Protein AF-A0A847E458-F1 (afdb_monomer_lite)

pLDDT: mean 86.33, std 12.22, range [33.06, 96.81]

Foldseek 3Di:
DDWDADPVRHTQFDDDVPDTQDHPQFDGHDVVQKDDDPVCPVVVVVVVLVVCLVVAPCSVPKDFDPPFWDWTGGHQKIKIKGWIWGADPVGDTDIKIKIWMWGDDPSDTDTAWIDINNRTPDHDPDDDDDDDTHGDPDPPADDDDDDDDKDKDWAPDQPPQWDWDAWPNDTFTWRHDDFAKKFKAWPAQKKKKWKWFLDWDQDPVRGTDTHTPDIDIHGNPDDTDMDGHHPRITMGMDPGTMMIIGGDD

Secondary structure (DSSP, 8-state):
-EEEE-TTS-EEEEEETTEEEEETTBPPPPGGGTPPPGGGHHHHHHHHHHHHGGGSSSGGG-EEEEEEEEEEEETTEEEEEEEEEEE-TTS-EEEEEEEEEEEEETTEEEEEEEEETTEEEEE-S-----PPPPBPPP----------PPEEEETT--TTTEEEEEETTEEEEEE-PPSEEEEEEESSSEEEEEEEEEEEEE-TTS-EEEEEEEEEEEETTSPPEEEEE-TTEEEEE-TT-EEEEEE--

Sequence (249 aa):
FILYYNYDYSVESINLGFTKIYDKGYEPRDVNDFLLDSDMILPLQTYAIECVKPYLNNPDKADFSMFDWGFSRYAEKYMVSGIVTDKDTQGQSVEIPFYLEVEASGESFEPLYLEMNSSVIFVSETVVEIPEPSPLPTETQPTVADKGDTITLVYGELGEYGKTVTIDGKDYIWFDVPSGKYLVKSKVPSCTIFVNKDEIKKNAEGYGETQIVIMLPITADDEPKEIYVGEDEHIFITISATVEITPVK

Radius of gyration: 27.97 Å; chains: 1; bounding box: 66×40×69 Å

Structure (mmCIF, N/CA/C/O backbone):
data_AF-A0A847E458-F1
#
_entry.id   AF-A0A847E458-F1
#
loop_
_atom_site.group_PDB
_atom_site.id
_atom_site.type_symbol
_atom_site.label_atom_id
_atom_site.label_alt_id
_atom_site.label_comp_id
_atom_site.label_asym_id
_atom_site.label_entity_id
_atom_site.label_seq_id
_atom_site.pdbx_PDB_ins_code
_atom_site.Cartn_x
_atom_site.Cartn_y
_atom_site.Cartn_z
_atom_site.occupancy
_atom_site.B_iso_or_equiv
_atom_site.auth_seq_id
_atom_site.auth_comp_id
_atom_site.auth_asym_id
_atom_site.auth_atom_id
_atom_site.pdbx_PDB_model_num
ATOM 1 N N . PHE A 1 1 ? 3.552 -11.587 -2.005 1.00 85.62 1 PHE A N 1
ATOM 2 C CA . PHE A 1 1 ? 2.705 -10.743 -1.144 1.00 85.62 1 PHE A CA 1
ATOM 3 C C . PHE A 1 1 ? 3.279 -10.698 0.260 1.00 85.62 1 PHE A C 1
ATOM 5 O O . PHE A 1 1 ? 3.863 -11.690 0.684 1.00 85.62 1 PHE A O 1
ATOM 12 N N . ILE A 1 2 ? 3.118 -9.575 0.957 1.00 87.56 2 ILE A N 1
ATOM 13 C CA . ILE A 1 2 ? 3.445 -9.408 2.376 1.00 87.56 2 ILE A CA 1
ATOM 14 C C . ILE A 1 2 ? 2.155 -9.005 3.089 1.00 87.56 2 ILE A C 1
ATOM 16 O O . ILE A 1 2 ? 1.489 -8.066 2.661 1.00 87.56 2 ILE A O 1
ATOM 20 N N . LEU A 1 3 ? 1.795 -9.747 4.134 1.00 90.94 3 LEU A N 1
ATOM 21 C CA . LEU A 1 3 ? 0.614 -9.495 4.952 1.00 90.94 3 LEU A CA 1
ATOM 22 C C . LEU A 1 3 ? 1.029 -8.731 6.209 1.00 90.94 3 LEU A C 1
ATOM 24 O O . LEU A 1 3 ? 1.877 -9.211 6.961 1.00 90.94 3 LEU A O 1
ATOM 28 N N . TYR A 1 4 ? 0.394 -7.589 6.452 1.00 85.62 4 TYR A N 1
ATOM 29 C CA . TYR A 1 4 ? 0.502 -6.851 7.705 1.00 85.62 4 TYR A CA 1
ATOM 30 C C . TYR A 1 4 ? -0.817 -6.973 8.453 1.00 85.62 4 TYR A C 1
ATOM 32 O O . TYR A 1 4 ? -1.887 -6.735 7.891 1.00 85.62 4 TYR A O 1
ATOM 40 N N . TYR A 1 5 ? -0.736 -7.357 9.719 1.00 81.44 5 TYR A N 1
ATOM 41 C CA . TYR A 1 5 ? -1.890 -7.519 10.586 1.00 81.44 5 TYR A CA 1
ATOM 42 C C . TYR A 1 5 ? -1.648 -6.807 11.911 1.00 81.44 5 TYR A C 1
ATOM 44 O O . TYR A 1 5 ? -0.514 -6.689 12.382 1.00 81.44 5 TYR A O 1
ATOM 52 N N . ASN A 1 6 ? -2.733 -6.313 12.487 1.00 74.56 6 ASN A N 1
ATOM 53 C CA . ASN A 1 6 ? -2.747 -5.707 13.804 1.00 74.56 6 ASN A CA 1
ATOM 54 C C . ASN A 1 6 ? -2.671 -6.789 14.889 1.00 74.56 6 ASN A C 1
ATOM 56 O O . ASN A 1 6 ? -2.812 -7.982 14.625 1.00 74.56 6 ASN A O 1
ATOM 60 N N . TYR A 1 7 ? -2.469 -6.376 16.139 1.00 60.88 7 TYR A N 1
ATOM 61 C CA . TYR A 1 7 ? -2.385 -7.307 17.269 1.00 60.88 7 TYR A CA 1
ATOM 62 C C . TYR A 1 7 ? -3.667 -8.141 17.470 1.00 60.88 7 TYR A C 1
ATOM 64 O O . TYR A 1 7 ? -3.598 -9.246 17.994 1.00 60.88 7 TYR A O 1
ATOM 72 N N . ASP A 1 8 ? -4.815 -7.638 17.006 1.00 67.81 8 ASP A N 1
ATOM 73 C CA . ASP A 1 8 ? -6.120 -8.318 17.003 1.00 67.81 8 ASP A CA 1
ATOM 74 C C . ASP A 1 8 ? -6.323 -9.259 15.797 1.00 67.81 8 ASP A C 1
ATOM 76 O O . ASP A 1 8 ? -7.438 -9.696 15.518 1.00 67.81 8 ASP A O 1
ATOM 80 N N . TYR A 1 9 ? -5.253 -9.541 15.046 1.00 72.69 9 TYR A N 1
ATOM 81 C CA . TYR A 1 9 ? -5.255 -10.333 13.813 1.00 72.69 9 TYR A CA 1
ATOM 82 C C . TYR A 1 9 ? -6.097 -9.750 12.668 1.00 72.69 9 TYR A C 1
ATOM 84 O O . TYR A 1 9 ? -6.240 -10.399 11.628 1.00 72.69 9 TYR A O 1
ATOM 92 N N . SER A 1 10 ? -6.613 -8.522 12.799 1.00 74.44 10 SER A N 1
ATOM 93 C CA . SER A 1 10 ? -7.225 -7.823 11.672 1.00 74.44 10 SER A CA 1
ATOM 94 C C . SER A 1 10 ? -6.159 -7.479 10.635 1.00 74.44 10 SER A C 1
ATOM 96 O O . SER A 1 10 ? -5.041 -7.080 10.970 1.00 74.44 10 SER A O 1
ATOM 98 N N . VAL A 1 11 ? -6.493 -7.652 9.356 1.00 83.25 11 VAL A N 1
ATOM 99 C CA . VAL A 1 11 ? -5.578 -7.312 8.265 1.00 83.25 11 VAL A CA 1
ATOM 100 C C . VAL A 1 11 ? -5.500 -5.795 8.147 1.00 83.25 11 VAL A C 1
ATOM 102 O O . VAL A 1 11 ? -6.509 -5.134 7.897 1.00 83.25 11 VAL A O 1
ATOM 105 N N . GLU A 1 12 ? -4.292 -5.265 8.306 1.00 87.38 12 GLU A N 1
ATOM 106 C CA . GLU A 1 12 ? -3.994 -3.846 8.140 1.00 87.38 12 GLU A CA 1
ATOM 107 C C . GLU A 1 12 ? -3.714 -3.531 6.671 1.00 87.38 12 GLU A C 1
ATOM 109 O O . GLU A 1 12 ? -4.313 -2.631 6.098 1.00 87.38 12 GLU A O 1
ATOM 114 N N . SER A 1 13 ? -2.841 -4.311 6.029 1.00 91.38 13 SER A N 1
ATOM 115 C CA . SER A 1 13 ? -2.547 -4.160 4.603 1.00 91.38 13 SER A CA 1
ATOM 116 C C . SER A 1 13 ? -2.042 -5.457 3.970 1.00 91.38 13 SER A C 1
ATOM 118 O O . SER A 1 13 ? -1.522 -6.352 4.644 1.00 91.38 13 SER A O 1
ATOM 120 N N . ILE A 1 14 ? -2.203 -5.560 2.649 1.00 92.81 14 ILE A N 1
ATOM 121 C CA . ILE A 1 14 ? -1.607 -6.618 1.827 1.00 92.81 14 ILE A CA 1
ATOM 122 C C . ILE A 1 14 ? -0.796 -5.949 0.726 1.00 92.81 14 ILE A C 1
ATOM 124 O O . ILE A 1 14 ? -1.347 -5.251 -0.129 1.00 92.81 14 ILE A O 1
ATOM 128 N N . ASN A 1 15 ? 0.509 -6.211 0.719 1.00 90.69 15 ASN A N 1
ATOM 129 C CA . ASN A 1 15 ? 1.440 -5.575 -0.205 1.00 90.69 15 ASN A CA 1
ATOM 130 C C . ASN A 1 15 ? 1.927 -6.562 -1.269 1.00 90.69 15 ASN A C 1
ATOM 132 O O . ASN A 1 15 ? 2.257 -7.716 -0.975 1.00 90.69 15 ASN A O 1
ATOM 136 N N . LEU A 1 16 ? 2.039 -6.090 -2.505 1.00 86.00 16 LEU A N 1
ATOM 137 C CA . LEU A 1 16 ? 2.753 -6.732 -3.602 1.00 86.00 16 LEU A CA 1
ATOM 138 C C . LEU A 1 16 ? 3.981 -5.872 -3.927 1.00 86.00 16 LEU A C 1
ATOM 140 O O . LEU A 1 16 ? 3.867 -4.812 -4.537 1.00 86.00 16 LEU A O 1
ATOM 144 N N . GLY A 1 17 ? 5.156 -6.295 -3.451 1.00 81.38 17 GLY A N 1
ATOM 145 C CA . GLY A 1 17 ? 6.344 -5.439 -3.465 1.00 81.38 17 GLY A CA 1
ATOM 146 C C . GLY A 1 17 ? 6.117 -4.194 -2.604 1.00 81.38 17 GLY A C 1
ATOM 147 O O . GLY A 1 17 ? 5.776 -4.314 -1.427 1.00 81.38 17 GLY A O 1
ATOM 148 N N . PHE A 1 18 ? 6.275 -3.015 -3.201 1.00 79.12 18 PHE A N 1
ATOM 149 C CA . PHE A 1 18 ? 6.026 -1.726 -2.546 1.00 79.12 18 PHE A CA 1
ATOM 150 C C . PHE A 1 18 ? 4.578 -1.228 -2.694 1.00 79.12 18 PHE A C 1
ATOM 152 O O . PHE A 1 18 ? 4.210 -0.236 -2.071 1.00 79.12 18 PHE A O 1
ATOM 159 N N . THR A 1 19 ? 3.742 -1.915 -3.477 1.00 83.62 19 THR A N 1
ATOM 160 C CA . THR A 1 19 ? 2.361 -1.501 -3.750 1.00 83.62 19 THR A CA 1
ATOM 161 C C . THR A 1 19 ? 1.391 -2.136 -2.758 1.00 83.62 19 THR A C 1
ATOM 163 O O . THR A 1 19 ? 1.373 -3.359 -2.605 1.00 83.62 19 THR A O 1
ATOM 166 N N . LYS A 1 20 ? 0.537 -1.331 -2.115 1.00 89.44 20 LYS A N 1
ATOM 167 C CA . LYS A 1 20 ? -0.587 -1.830 -1.306 1.00 89.44 20 LYS A CA 1
ATOM 168 C C . LYS A 1 20 ? -1.754 -2.221 -2.216 1.00 89.44 20 LYS A C 1
ATOM 170 O O . LYS A 1 20 ? -2.365 -1.356 -2.838 1.00 89.44 20 LYS A O 1
ATOM 175 N N . ILE A 1 21 ? -2.061 -3.515 -2.281 1.00 91.75 21 ILE A N 1
ATOM 176 C CA . ILE A 1 21 ? -3.237 -4.054 -2.992 1.00 91.75 21 ILE A CA 1
ATOM 177 C C . ILE A 1 21 ? -4.478 -3.980 -2.093 1.00 91.75 21 ILE A C 1
ATOM 179 O O . ILE A 1 21 ? -5.597 -3.828 -2.571 1.00 91.75 21 ILE A O 1
ATOM 183 N N . TYR A 1 22 ? -4.267 -4.033 -0.779 1.00 91.38 22 TYR A N 1
ATOM 184 C CA . TYR A 1 22 ? -5.281 -3.778 0.235 1.00 91.38 22 TYR A CA 1
ATOM 185 C C . TYR A 1 22 ? -4.694 -2.877 1.321 1.00 91.38 22 TYR A C 1
ATOM 187 O O . TYR A 1 22 ? -3.548 -3.079 1.735 1.00 91.38 22 TYR A O 1
ATOM 195 N N . ASP A 1 23 ? -5.497 -1.925 1.786 1.00 90.69 23 ASP A N 1
ATOM 196 C CA . ASP A 1 23 ? -5.221 -1.078 2.943 1.00 90.69 23 ASP A CA 1
ATOM 197 C C . ASP A 1 23 ? -6.524 -0.908 3.729 1.00 90.69 23 ASP A C 1
ATOM 199 O O . ASP A 1 23 ? -7.588 -0.685 3.140 1.00 90.69 23 ASP A O 1
ATOM 203 N N . LYS A 1 24 ? -6.465 -1.055 5.051 1.00 84.31 24 LYS A N 1
ATOM 204 C CA . LYS A 1 24 ? -7.651 -0.979 5.906 1.00 84.31 24 LYS A CA 1
ATOM 205 C C . LYS A 1 24 ? -8.349 0.372 5.724 1.00 84.31 24 LYS A C 1
ATOM 207 O O . LYS A 1 24 ? -7.726 1.426 5.797 1.00 84.31 24 LYS A O 1
ATOM 212 N N . GLY A 1 25 ? -9.663 0.329 5.507 1.00 79.44 25 GLY A N 1
ATOM 213 C CA . GLY A 1 25 ? -10.483 1.523 5.275 1.00 79.44 25 GLY A CA 1
ATOM 214 C C . GLY A 1 25 ? -10.604 1.947 3.809 1.00 79.44 25 GLY A C 1
ATOM 215 O O . GLY A 1 25 ? -11.290 2.928 3.536 1.00 79.44 25 GLY A O 1
ATOM 216 N N . TYR A 1 26 ? -10.017 1.201 2.871 1.00 85.62 26 TYR A N 1
ATOM 217 C CA . TYR A 1 26 ? -10.097 1.473 1.437 1.00 85.62 26 TYR A CA 1
ATOM 218 C C . TYR A 1 26 ? -10.627 0.272 0.657 1.00 85.62 26 TYR A C 1
ATOM 220 O O . TYR A 1 26 ? -10.536 -0.876 1.099 1.00 85.62 26 TYR A O 1
ATOM 228 N N . GLU A 1 27 ? -11.201 0.543 -0.513 1.00 87.31 27 GLU A N 1
ATOM 229 C CA . GLU A 1 27 ? -11.577 -0.503 -1.453 1.00 87.31 27 GLU A CA 1
ATOM 230 C C . GLU A 1 27 ? -10.319 -1.273 -1.892 1.00 87.31 27 GLU A C 1
ATOM 232 O O . GLU A 1 27 ? -9.314 -0.654 -2.264 1.00 87.31 27 GLU A O 1
ATOM 237 N N . PRO A 1 28 ? -10.337 -2.620 -1.850 1.00 88.56 28 PRO A N 1
ATOM 238 C CA . PRO A 1 28 ? -9.236 -3.415 -2.368 1.00 88.56 28 PRO A CA 1
ATOM 239 C C . PRO A 1 28 ? -9.030 -3.136 -3.857 1.00 88.56 28 PRO A C 1
ATOM 241 O O . PRO A 1 28 ? -9.990 -3.048 -4.623 1.00 88.56 28 PRO A O 1
ATOM 244 N N . ARG A 1 29 ? -7.771 -3.050 -4.282 1.00 89.06 29 ARG A N 1
ATOM 245 C CA . ARG A 1 29 ? -7.429 -2.939 -5.701 1.00 89.06 29 ARG A CA 1
ATOM 246 C C . ARG A 1 29 ? -7.583 -4.293 -6.389 1.00 89.06 29 ARG A C 1
ATOM 248 O O . ARG A 1 29 ? -7.376 -5.334 -5.759 1.00 89.06 29 ARG A O 1
ATOM 255 N N . ASP A 1 30 ? -7.868 -4.283 -7.690 1.00 90.31 30 ASP A N 1
ATOM 256 C CA . ASP A 1 30 ? -7.806 -5.512 -8.478 1.00 90.31 30 ASP A CA 1
ATOM 257 C C . ASP A 1 30 ? -6.348 -5.971 -8.570 1.00 90.31 30 ASP A C 1
ATOM 259 O O . ASP A 1 30 ? -5.479 -5.284 -9.103 1.00 90.31 30 ASP A O 1
ATOM 263 N N . VAL A 1 31 ? -6.061 -7.144 -8.010 1.00 89.31 31 VAL A N 1
ATOM 264 C CA . VAL A 1 31 ? -4.714 -7.716 -8.024 1.00 89.31 31 VAL A CA 1
ATOM 265 C C . VAL A 1 31 ? -4.230 -7.989 -9.450 1.00 89.31 31 VAL A C 1
ATOM 267 O O 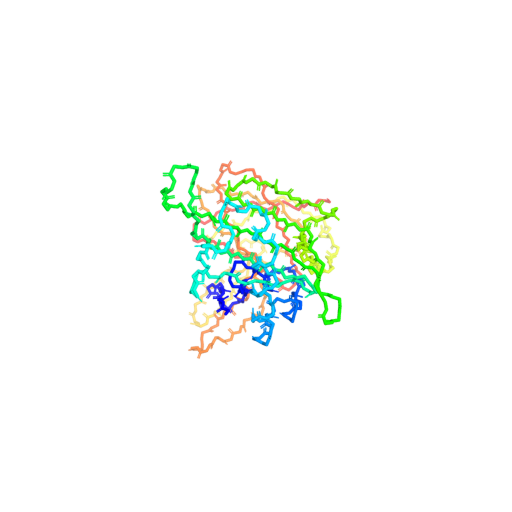. VAL A 1 31 ? -3.028 -7.918 -9.698 1.00 89.31 31 VAL A O 1
ATOM 270 N N . ASN A 1 32 ? -5.142 -8.258 -10.391 1.00 89.75 32 ASN A N 1
ATOM 271 C CA . ASN A 1 32 ? -4.799 -8.557 -11.780 1.00 89.75 32 ASN A CA 1
ATOM 272 C C . ASN A 1 32 ? -4.140 -7.372 -12.487 1.00 89.75 32 ASN A C 1
ATOM 274 O O . ASN A 1 32 ? -3.329 -7.593 -13.386 1.00 89.75 32 ASN A O 1
ATOM 278 N N . ASP A 1 33 ? -4.404 -6.143 -12.036 1.00 90.38 33 ASP A N 1
ATOM 279 C CA . ASP A 1 33 ? -3.760 -4.944 -12.571 1.00 90.38 33 ASP A CA 1
ATOM 280 C C . ASP A 1 33 ? -2.251 -4.928 -12.292 1.00 90.38 33 ASP A C 1
ATOM 282 O O . ASP A 1 33 ? -1.505 -4.266 -13.005 1.00 90.38 33 ASP A O 1
ATOM 286 N N . PHE A 1 34 ? -1.785 -5.655 -11.272 1.00 90.19 34 PHE A N 1
ATOM 287 C CA . PHE A 1 34 ? -0.395 -5.614 -10.803 1.00 90.19 34 PHE A CA 1
ATOM 288 C C . PHE A 1 34 ? 0.381 -6.902 -11.066 1.00 90.19 34 PHE A C 1
ATOM 290 O O . PHE A 1 34 ? 1.606 -6.935 -10.923 1.00 90.19 34 PHE A O 1
ATOM 297 N N . LEU A 1 35 ? -0.314 -7.985 -11.416 1.00 89.69 35 LEU A N 1
ATOM 298 C CA . LEU A 1 35 ? 0.325 -9.252 -11.734 1.00 89.69 35 LEU A CA 1
ATOM 299 C C . LEU A 1 35 ? 0.917 -9.194 -13.141 1.00 89.69 35 LEU A C 1
ATOM 301 O O . LEU A 1 35 ? 0.209 -9.042 -14.138 1.00 89.69 35 LEU A O 1
ATOM 305 N N . LEU A 1 36 ? 2.238 -9.341 -13.199 1.00 88.38 36 LEU A N 1
ATOM 306 C CA . LEU A 1 36 ? 2.967 -9.515 -14.443 1.00 88.38 36 LEU A CA 1
ATOM 307 C C . LEU A 1 36 ? 2.782 -10.950 -14.944 1.00 88.38 36 LEU A C 1
ATOM 309 O O . LEU A 1 36 ? 3.070 -11.902 -14.215 1.00 88.38 36 LEU A O 1
ATOM 313 N N . ASP A 1 37 ? 2.346 -11.095 -16.190 1.00 87.88 37 ASP A N 1
ATOM 314 C CA . ASP A 1 37 ? 2.393 -12.379 -16.881 1.00 87.88 37 ASP A CA 1
ATOM 315 C C . ASP A 1 37 ? 3.856 -12.727 -17.204 1.00 87.88 37 ASP A C 1
ATOM 317 O O . ASP A 1 37 ? 4.589 -11.917 -17.777 1.00 87.88 37 ASP A O 1
ATOM 321 N N . SER A 1 38 ? 4.299 -13.928 -16.828 1.00 88.56 38 SER A N 1
ATOM 322 C CA . SER A 1 38 ? 5.660 -14.388 -17.108 1.00 88.56 38 SER A CA 1
ATOM 323 C C . SER A 1 38 ? 5.978 -14.404 -18.601 1.00 88.56 38 SER A C 1
ATOM 325 O O . SER A 1 38 ? 7.132 -14.185 -18.974 1.00 88.56 38 SER A O 1
ATOM 327 N N . ASP A 1 39 ? 4.967 -14.604 -19.449 1.00 91.25 39 ASP A N 1
ATOM 328 C CA . ASP A 1 39 ? 5.130 -14.628 -20.902 1.00 91.25 39 ASP A CA 1
ATOM 329 C C . ASP A 1 39 ? 5.449 -13.231 -21.470 1.00 91.25 39 ASP A C 1
ATOM 331 O O . ASP A 1 39 ? 6.015 -13.118 -22.558 1.00 91.25 39 ASP A O 1
ATOM 335 N N . MET A 1 40 ? 5.189 -12.164 -20.704 1.00 90.81 40 MET A N 1
ATOM 336 C CA . MET A 1 40 ? 5.502 -10.781 -21.082 1.00 90.81 40 MET A CA 1
ATOM 337 C C . MET A 1 40 ? 6.950 -10.378 -20.792 1.00 90.81 40 MET A C 1
ATOM 339 O O . MET A 1 40 ? 7.423 -9.392 -21.353 1.00 90.81 40 MET A O 1
ATOM 343 N N . ILE A 1 41 ? 7.689 -11.131 -19.969 1.00 91.69 41 ILE A N 1
ATOM 344 C CA . ILE A 1 41 ? 9.045 -10.746 -19.540 1.00 91.69 41 ILE A CA 1
ATOM 345 C C . ILE A 1 41 ? 9.997 -10.610 -20.736 1.00 91.69 41 ILE A C 1
ATOM 347 O O . ILE A 1 41 ? 10.629 -9.570 -20.906 1.00 91.69 41 ILE A O 1
ATOM 351 N N . LEU A 1 42 ? 10.090 -11.634 -21.590 1.00 92.88 42 LEU A N 1
ATOM 352 C CA . LEU A 1 42 ? 11.003 -11.626 -22.741 1.00 92.88 42 LEU A CA 1
ATOM 353 C C . LEU A 1 42 ? 10.632 -10.569 -23.804 1.00 92.88 42 LEU A C 1
ATOM 355 O O . LEU A 1 42 ? 11.537 -9.860 -24.263 1.00 92.88 42 LEU A O 1
ATOM 359 N N . PRO A 1 43 ? 9.349 -10.414 -24.198 1.00 94.38 43 PRO A N 1
ATOM 360 C CA . PRO A 1 43 ? 8.918 -9.312 -25.057 1.00 94.38 43 PRO A CA 1
ATOM 361 C C . PRO A 1 43 ? 9.283 -7.934 -24.499 1.00 94.38 43 PRO A C 1
ATOM 363 O O . PRO A 1 43 ? 9.864 -7.124 -25.219 1.00 94.38 43 PRO A O 1
ATOM 366 N N . LEU A 1 44 ? 9.020 -7.688 -23.210 1.00 94.81 44 LEU A N 1
ATOM 367 C CA . LEU A 1 44 ? 9.330 -6.414 -22.557 1.00 94.81 44 LEU A CA 1
ATOM 368 C C . LEU A 1 44 ? 10.836 -6.145 -22.504 1.00 94.81 44 LEU A C 1
ATOM 370 O O . LEU A 1 44 ? 11.260 -5.030 -22.791 1.00 94.81 44 LEU A O 1
ATOM 374 N N . GLN A 1 45 ? 11.656 -7.154 -22.188 1.00 95.19 45 GLN A N 1
ATOM 375 C CA . GLN A 1 45 ? 13.118 -7.028 -22.230 1.00 95.19 45 GLN A CA 1
ATOM 376 C C . GLN A 1 45 ? 13.613 -6.653 -23.623 1.00 95.19 45 GLN A C 1
ATOM 378 O O . GLN A 1 45 ? 14.412 -5.731 -23.774 1.00 95.19 45 GLN A O 1
ATOM 383 N N . THR A 1 46 ? 13.127 -7.359 -24.645 1.00 95.00 46 THR A N 1
ATOM 384 C CA . THR A 1 46 ? 13.519 -7.121 -26.039 1.00 95.00 46 THR A CA 1
ATOM 385 C C . THR A 1 46 ? 13.165 -5.699 -26.458 1.00 95.00 46 THR A C 1
ATOM 387 O O . THR A 1 46 ? 14.019 -4.974 -26.967 1.00 95.00 46 THR A O 1
ATOM 390 N N . TYR A 1 47 ? 11.938 -5.276 -26.163 1.00 96.00 47 TYR A N 1
ATOM 391 C CA . TYR A 1 47 ? 11.465 -3.940 -26.488 1.00 96.00 47 TYR A CA 1
ATOM 392 C C . TYR A 1 47 ? 12.230 -2.849 -25.724 1.00 96.00 47 TYR A C 1
ATOM 394 O O . TYR A 1 47 ? 12.653 -1.853 -26.307 1.00 96.00 47 TYR A O 1
ATOM 402 N N . ALA A 1 48 ? 12.516 -3.062 -24.437 1.00 96.12 48 ALA A N 1
ATOM 403 C CA . ALA A 1 48 ? 13.305 -2.125 -23.646 1.00 96.12 48 ALA A CA 1
ATOM 404 C C . ALA A 1 48 ? 14.727 -1.943 -24.196 1.00 96.12 48 ALA A C 1
ATOM 406 O O . ALA A 1 48 ? 15.221 -0.817 -24.272 1.00 96.12 48 ALA A O 1
ATOM 407 N N . ILE A 1 49 ? 15.368 -3.026 -24.647 1.00 96.06 49 ILE A N 1
ATOM 408 C CA . ILE A 1 49 ? 16.671 -2.961 -25.320 1.00 96.06 49 ILE A CA 1
ATOM 409 C C . ILE A 1 49 ? 16.583 -2.098 -26.585 1.00 96.06 49 ILE A C 1
ATOM 411 O O . ILE A 1 49 ? 17.468 -1.275 -26.826 1.00 96.06 49 ILE A O 1
ATOM 415 N N . GLU A 1 50 ? 15.534 -2.268 -27.392 1.00 95.88 50 GLU A N 1
ATOM 416 C CA . GLU A 1 50 ? 15.312 -1.478 -28.609 1.00 95.88 50 GLU A CA 1
ATOM 417 C C . GLU A 1 50 ? 15.087 0.009 -28.310 1.00 95.88 50 GLU A C 1
ATOM 419 O O . GLU A 1 50 ? 15.613 0.854 -29.035 1.00 95.88 50 GLU A O 1
ATOM 424 N N . CYS A 1 51 ? 14.388 0.340 -27.220 1.00 95.31 51 CYS A N 1
ATOM 425 C CA . CYS A 1 51 ? 14.191 1.723 -26.784 1.00 95.31 51 CYS A CA 1
ATOM 426 C C . CYS A 1 51 ? 15.469 2.369 -26.231 1.00 95.31 51 CYS A C 1
ATOM 428 O O . CYS A 1 51 ? 15.713 3.544 -26.486 1.00 95.31 51 CYS A O 1
ATOM 430 N N . VAL A 1 52 ? 16.284 1.631 -25.473 1.00 96.25 52 VAL A N 1
ATOM 431 C CA . VAL A 1 52 ? 17.482 2.168 -24.800 1.00 96.25 52 VAL A CA 1
ATOM 432 C C . VAL A 1 52 ? 18.656 2.327 -25.768 1.00 96.25 52 VAL A C 1
ATOM 434 O O . VAL A 1 52 ? 19.367 3.333 -25.729 1.00 96.25 52 VAL A O 1
ATOM 437 N N . LYS A 1 53 ? 18.866 1.355 -26.665 1.00 95.69 53 LYS A N 1
ATOM 438 C CA . LYS A 1 53 ? 20.032 1.296 -27.565 1.00 95.69 53 LYS A CA 1
ATOM 439 C C . LYS A 1 53 ? 20.330 2.586 -28.341 1.00 95.69 53 LYS A C 1
ATOM 441 O O . LYS A 1 53 ? 21.502 2.953 -28.378 1.00 95.69 53 LYS A O 1
ATOM 446 N N . PRO A 1 54 ? 19.355 3.287 -28.951 1.00 95.06 54 PRO A N 1
ATOM 447 C CA . PRO A 1 54 ? 19.615 4.499 -29.732 1.00 95.06 54 PRO A CA 1
ATOM 448 C C . PRO A 1 54 ? 20.296 5.631 -28.955 1.00 95.06 54 PRO A C 1
ATOM 450 O O . PRO A 1 54 ? 20.868 6.528 -29.572 1.00 95.06 54 PRO A O 1
ATOM 453 N N . TYR A 1 55 ? 20.237 5.595 -27.623 1.00 93.56 55 TYR A N 1
ATOM 454 C CA . TYR A 1 55 ? 20.769 6.632 -26.739 1.00 93.56 55 TYR A CA 1
ATOM 455 C C . TYR A 1 55 ? 22.127 6.269 -26.121 1.00 93.56 55 TYR A C 1
ATOM 457 O O . TYR A 1 55 ? 22.680 7.046 -25.344 1.00 93.56 55 TYR A O 1
ATOM 465 N N . LEU A 1 56 ? 22.676 5.102 -26.465 1.00 93.25 56 LEU A N 1
ATOM 466 C CA . LEU A 1 56 ? 23.990 4.650 -26.016 1.00 93.25 56 LEU A CA 1
ATOM 467 C C . LEU A 1 56 ? 25.103 5.166 -26.936 1.00 93.25 56 LEU A C 1
ATOM 469 O O . LEU A 1 56 ? 24.902 5.396 -28.129 1.00 93.25 56 LEU A O 1
ATOM 473 N N . ASN A 1 57 ? 26.312 5.300 -26.393 1.00 90.88 57 ASN A N 1
ATOM 474 C CA . ASN A 1 57 ? 27.492 5.699 -27.158 1.00 90.88 57 ASN A CA 1
ATOM 475 C C . ASN A 1 57 ? 27.982 4.564 -28.067 1.00 90.88 57 ASN A C 1
ATOM 477 O O . ASN A 1 57 ? 28.458 4.828 -29.172 1.00 90.88 57 ASN A O 1
ATOM 481 N N . ASN A 1 58 ? 27.891 3.303 -27.616 1.00 90.19 58 ASN A N 1
ATOM 482 C CA . ASN A 1 58 ? 28.278 2.126 -28.404 1.00 90.19 58 ASN A CA 1
ATOM 483 C C . ASN A 1 58 ? 27.194 1.026 -28.364 1.00 90.19 58 ASN A C 1
ATOM 485 O O . ASN A 1 58 ? 27.429 -0.047 -27.801 1.00 90.19 58 ASN A O 1
ATOM 489 N N . PRO A 1 59 ? 26.036 1.228 -29.023 1.00 91.44 59 PRO A N 1
ATOM 490 C CA . PRO A 1 59 ? 24.865 0.350 -28.895 1.00 91.44 59 PRO A CA 1
ATOM 491 C C . PRO A 1 59 ? 25.125 -1.131 -29.222 1.00 91.44 59 PRO A C 1
ATOM 493 O O . PRO A 1 59 ? 24.548 -2.015 -28.594 1.00 91.44 59 PRO A O 1
ATOM 496 N N . ASP A 1 60 ? 26.018 -1.413 -30.176 1.00 89.81 60 ASP A N 1
ATOM 497 C CA . ASP A 1 60 ? 26.358 -2.781 -30.608 1.00 89.81 60 ASP A CA 1
ATOM 498 C C . ASP A 1 60 ? 27.257 -3.539 -29.619 1.00 89.81 60 ASP A C 1
ATOM 500 O O . ASP A 1 60 ? 27.413 -4.755 -29.721 1.00 89.81 60 ASP A O 1
ATOM 504 N N . LYS A 1 61 ? 27.905 -2.819 -28.697 1.00 89.12 61 LYS A N 1
ATOM 505 C CA . LYS A 1 61 ? 28.798 -3.380 -27.670 1.00 89.12 61 LYS A CA 1
ATOM 506 C C . LYS A 1 61 ? 28.223 -3.254 -26.265 1.00 89.12 61 LYS A C 1
ATOM 508 O O . LYS A 1 61 ? 28.895 -3.661 -25.319 1.00 89.12 61 LYS A O 1
ATOM 513 N N . ALA A 1 62 ? 27.039 -2.663 -26.148 1.00 93.12 62 ALA A N 1
ATOM 514 C CA . ALA A 1 62 ? 26.335 -2.527 -24.895 1.00 93.12 62 ALA A CA 1
ATOM 515 C C . ALA A 1 62 ? 25.957 -3.909 -24.356 1.00 93.12 62 ALA A C 1
ATOM 517 O O . ALA A 1 62 ? 25.475 -4.767 -25.102 1.00 93.12 62 ALA A O 1
ATOM 518 N N . ASP A 1 63 ? 26.182 -4.106 -23.065 1.00 94.56 63 ASP A N 1
ATOM 519 C CA . ASP A 1 63 ? 25.869 -5.339 -22.360 1.00 94.56 63 ASP A CA 1
ATOM 520 C C . ASP A 1 63 ? 24.658 -5.114 -21.458 1.00 94.56 63 ASP A C 1
ATOM 522 O O . ASP A 1 63 ? 24.686 -4.292 -20.539 1.00 94.56 63 ASP A O 1
ATOM 526 N N . PHE A 1 64 ? 23.578 -5.827 -21.758 1.00 93.81 64 PHE A N 1
ATOM 527 C CA . PHE A 1 64 ? 22.375 -5.851 -20.940 1.00 93.81 64 PHE A CA 1
ATOM 528 C C . PHE A 1 64 ? 22.426 -7.130 -20.110 1.00 93.81 64 PHE A C 1
ATOM 530 O O . PHE A 1 64 ? 22.234 -8.227 -20.640 1.00 93.81 64 PHE A O 1
ATOM 537 N N . SER A 1 65 ? 22.697 -6.983 -18.813 1.00 88.38 65 SER A N 1
ATOM 538 C CA . SER A 1 65 ? 22.772 -8.112 -17.883 1.00 88.38 65 SER A CA 1
ATOM 539 C C . SER A 1 65 ? 21.500 -8.949 -17.945 1.00 88.38 65 SER A C 1
ATOM 541 O O . SER A 1 65 ? 20.403 -8.408 -18.004 1.00 88.38 65 SER A O 1
ATOM 543 N N . MET A 1 66 ? 21.613 -10.275 -17.886 1.00 77.75 66 MET A N 1
ATOM 544 C CA . MET A 1 66 ? 20.435 -11.152 -17.849 1.00 77.75 66 MET A CA 1
ATOM 545 C C . MET A 1 66 ? 19.688 -11.113 -16.508 1.00 77.75 66 MET A C 1
ATOM 547 O O . MET A 1 66 ? 18.545 -11.561 -16.449 1.00 77.75 66 MET A O 1
ATOM 551 N N . PHE A 1 67 ? 20.310 -10.610 -15.436 1.00 80.50 67 PHE A N 1
ATOM 552 C CA . PHE A 1 67 ? 19.776 -10.723 -14.073 1.00 80.50 67 PHE A CA 1
ATOM 553 C C . PHE A 1 67 ? 19.365 -9.387 -13.448 1.00 80.50 67 PHE A C 1
ATOM 555 O O . PHE A 1 67 ? 18.608 -9.390 -12.480 1.00 80.50 67 PHE A O 1
ATOM 562 N N . ASP A 1 68 ? 19.801 -8.261 -14.013 1.00 89.25 68 ASP A N 1
ATOM 563 C CA . ASP A 1 68 ? 19.585 -6.932 -13.431 1.00 89.25 68 ASP A CA 1
ATOM 564 C C . ASP A 1 68 ? 18.368 -6.236 -14.046 1.00 89.25 68 ASP A C 1
ATOM 566 O O . ASP A 1 68 ? 18.461 -5.115 -14.544 1.00 89.25 68 ASP A O 1
ATOM 570 N N . TRP A 1 69 ? 17.226 -6.928 -14.032 1.00 93.75 69 TRP A N 1
ATOM 571 C CA . TRP A 1 69 ? 15.956 -6.411 -14.540 1.00 93.75 69 TRP A CA 1
ATOM 572 C C . TRP A 1 69 ? 14.899 -6.331 -13.442 1.00 93.75 69 TRP A C 1
ATOM 574 O O . TRP A 1 69 ? 14.679 -7.286 -12.694 1.00 93.75 69 TRP A O 1
ATOM 584 N N . GLY A 1 70 ? 14.203 -5.199 -13.388 1.00 93.00 70 GLY A N 1
ATOM 585 C CA . GLY A 1 70 ? 12.983 -5.000 -12.621 1.00 93.00 70 GLY A CA 1
ATOM 586 C C . GLY A 1 70 ? 11.782 -4.898 -13.553 1.00 93.00 70 GLY A C 1
ATOM 587 O O . GLY A 1 70 ? 11.829 -4.196 -14.560 1.00 93.00 70 GLY A O 1
ATOM 588 N N . PHE A 1 71 ? 10.696 -5.581 -13.201 1.00 92.06 71 PHE A N 1
ATOM 589 C CA . PHE A 1 71 ? 9.430 -5.502 -13.924 1.00 92.06 71 PHE A CA 1
ATOM 590 C C . PHE A 1 71 ? 8.300 -5.205 -12.953 1.00 92.06 71 PHE A C 1
ATOM 592 O O . PHE A 1 71 ? 8.218 -5.792 -11.872 1.00 92.06 71 PHE A O 1
ATOM 599 N N . SER A 1 72 ? 7.400 -4.326 -13.365 1.00 90.44 72 SER A N 1
ATOM 600 C CA . SER A 1 72 ? 6.126 -4.102 -12.695 1.00 90.44 72 SER A CA 1
ATOM 601 C C . SER A 1 72 ? 5.049 -3.765 -13.719 1.00 90.44 72 SER A C 1
ATOM 603 O O . SER A 1 72 ? 5.347 -3.495 -14.884 1.00 90.44 72 SER A O 1
ATOM 605 N N . ARG A 1 73 ? 3.794 -3.846 -13.287 1.00 90.88 73 ARG A N 1
ATOM 606 C CA . ARG A 1 73 ? 2.621 -3.632 -14.125 1.00 90.88 73 ARG A CA 1
ATOM 607 C C . ARG A 1 73 ? 1.590 -2.813 -13.359 1.00 90.88 73 ARG A C 1
ATOM 609 O O . ARG A 1 73 ? 1.457 -2.976 -12.143 1.00 90.88 73 ARG A O 1
ATOM 616 N N . TYR A 1 74 ? 0.872 -1.965 -14.082 1.00 90.25 74 TYR A N 1
ATOM 617 C CA . TYR A 1 74 ? -0.390 -1.390 -13.651 1.00 90.25 74 TYR A CA 1
ATOM 618 C C . TYR A 1 74 ? -1.371 -1.358 -14.834 1.00 90.25 74 TYR A C 1
ATOM 620 O O . TYR A 1 74 ? -1.172 -0.606 -15.789 1.00 90.25 74 TYR A O 1
ATOM 628 N N . ALA A 1 75 ? -2.420 -2.182 -14.774 1.00 89.06 75 ALA A N 1
ATOM 629 C CA . ALA A 1 75 ? -3.372 -2.399 -15.868 1.00 89.06 75 ALA A CA 1
ATOM 630 C C . ALA A 1 75 ? -2.647 -2.783 -17.178 1.00 89.06 75 ALA A C 1
ATOM 632 O O . ALA A 1 75 ? -1.900 -3.757 -17.197 1.00 89.06 75 ALA A O 1
ATOM 633 N N . GLU A 1 76 ? -2.815 -2.041 -18.272 1.00 90.12 76 GLU A N 1
ATOM 634 C CA . GLU A 1 76 ? -2.129 -2.313 -19.551 1.00 90.12 76 GLU A CA 1
ATOM 635 C C . GLU A 1 76 ? -0.744 -1.657 -19.661 1.00 90.12 76 GLU A C 1
ATOM 637 O O . GLU A 1 76 ? -0.104 -1.702 -20.711 1.00 90.12 76 GLU A O 1
ATOM 642 N N . LYS A 1 77 ? -0.254 -1.052 -18.576 1.00 91.62 77 LYS A N 1
ATOM 643 C CA . LYS A 1 77 ? 1.033 -0.360 -18.547 1.00 91.62 77 LYS A CA 1
ATOM 644 C C . LYS A 1 77 ? 2.076 -1.193 -17.824 1.00 91.62 77 LYS A C 1
ATOM 646 O O . LYS A 1 77 ? 1.810 -1.781 -16.774 1.00 91.62 77 LYS A O 1
ATOM 651 N N . TYR A 1 78 ? 3.276 -1.217 -18.379 1.00 92.94 78 TYR A N 1
ATOM 652 C CA . TYR A 1 78 ? 4.404 -1.985 -17.880 1.00 92.94 78 TYR A CA 1
ATOM 653 C C . TYR A 1 78 ? 5.570 -1.051 -17.614 1.00 92.94 78 TYR A C 1
ATOM 655 O O . TYR A 1 78 ? 5.869 -0.171 -18.421 1.00 92.94 78 TYR A O 1
ATOM 663 N N . MET A 1 79 ? 6.247 -1.274 -16.494 1.00 92.88 79 MET A N 1
ATOM 664 C CA . MET A 1 79 ? 7.446 -0.534 -16.134 1.00 92.88 79 MET A CA 1
ATOM 665 C C . MET A 1 79 ? 8.614 -1.504 -16.046 1.00 92.88 79 MET A C 1
ATOM 667 O O . MET A 1 79 ? 8.560 -2.506 -15.326 1.00 92.88 79 MET A O 1
ATOM 671 N N . VAL A 1 80 ? 9.654 -1.199 -16.812 1.00 95.00 80 VAL A N 1
ATOM 672 C CA . VAL A 1 80 ? 10.856 -2.007 -16.975 1.00 95.00 80 VAL A CA 1
ATOM 673 C C . VAL A 1 80 ? 12.040 -1.177 -16.516 1.00 95.00 80 VAL A C 1
ATOM 675 O O . VAL A 1 80 ? 12.284 -0.092 -17.036 1.00 95.00 80 VAL A O 1
ATOM 678 N N . SER A 1 81 ? 12.795 -1.683 -15.553 1.00 95.44 81 SER A N 1
ATOM 679 C CA . SER A 1 81 ? 14.035 -1.063 -15.104 1.00 95.44 81 SER A CA 1
ATOM 680 C C . SER A 1 81 ? 15.197 -2.022 -15.245 1.00 95.44 81 SER A C 1
ATOM 682 O O . SER A 1 81 ? 15.027 -3.242 -15.233 1.00 95.44 81 SER A O 1
ATOM 684 N N . GLY A 1 82 ? 16.394 -1.473 -15.377 1.00 95.81 82 GLY A N 1
ATOM 685 C CA . GLY A 1 82 ? 17.599 -2.279 -15.394 1.00 95.81 82 GLY A CA 1
ATOM 686 C C . GLY A 1 82 ? 18.856 -1.445 -15.508 1.00 95.81 82 GLY A C 1
ATOM 687 O O . GLY A 1 82 ? 18.827 -0.218 -15.404 1.00 95.81 82 GLY 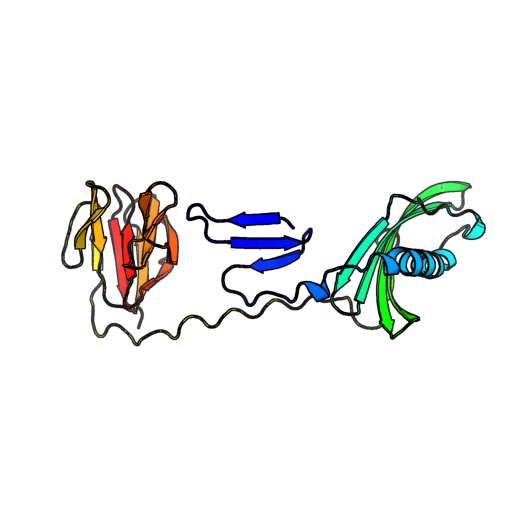A O 1
ATOM 688 N N . ILE A 1 83 ? 19.973 -2.134 -15.708 1.00 95.62 83 ILE A N 1
ATOM 689 C CA . ILE A 1 83 ? 21.287 -1.524 -15.895 1.00 95.62 83 ILE A CA 1
ATOM 690 C C . ILE A 1 83 ? 21.873 -2.044 -17.204 1.00 95.62 83 ILE A C 1
ATOM 692 O O . ILE A 1 83 ? 21.896 -3.250 -17.454 1.00 95.62 83 ILE A O 1
ATOM 696 N N . VAL A 1 84 ? 22.364 -1.127 -18.035 1.00 95.88 84 VAL A N 1
ATOM 697 C CA . VAL A 1 84 ? 23.157 -1.453 -19.223 1.00 95.88 84 VAL A CA 1
ATOM 698 C C . VAL A 1 84 ? 24.593 -0.993 -19.018 1.00 95.88 84 VAL A C 1
ATOM 700 O O . VAL A 1 84 ? 24.839 0.125 -18.569 1.00 95.88 84 VAL A O 1
ATOM 703 N N . THR A 1 85 ? 25.560 -1.849 -19.336 1.00 95.50 85 THR A N 1
ATOM 704 C CA . THR A 1 85 ? 26.969 -1.457 -19.390 1.00 95.50 85 THR A CA 1
ATOM 705 C C . THR A 1 85 ? 27.317 -1.005 -20.804 1.00 95.50 85 THR A C 1
ATOM 707 O O . THR A 1 85 ? 27.229 -1.784 -21.750 1.00 95.50 85 THR A O 1
ATOM 710 N N . ASP A 1 86 ? 27.752 0.243 -20.957 1.00 93.88 86 ASP A N 1
ATOM 711 C CA . ASP A 1 86 ? 28.255 0.801 -22.218 1.00 93.88 86 ASP A CA 1
ATOM 712 C C . ASP A 1 86 ? 29.693 1.311 -22.037 1.00 93.88 86 ASP A C 1
ATOM 714 O O . ASP A 1 86 ? 30.245 1.292 -20.937 1.00 93.88 86 ASP A O 1
ATOM 718 N N . LYS A 1 87 ? 30.338 1.752 -23.117 1.00 90.56 87 LYS A N 1
ATOM 719 C CA . LYS A 1 87 ? 31.606 2.476 -23.060 1.00 90.56 87 LYS A CA 1
ATOM 720 C C . LYS A 1 87 ? 31.384 3.973 -23.188 1.00 90.56 87 LYS A C 1
ATOM 722 O O . LYS A 1 87 ? 30.721 4.430 -24.117 1.00 90.56 87 LYS A O 1
ATOM 727 N N . ASP A 1 88 ? 31.998 4.738 -22.296 1.00 85.94 88 ASP A N 1
ATOM 728 C CA . ASP A 1 88 ? 32.037 6.191 -22.408 1.00 85.94 88 ASP A CA 1
ATOM 729 C C . ASP A 1 88 ? 32.890 6.657 -23.608 1.00 85.94 88 ASP A C 1
ATOM 731 O O . ASP A 1 88 ? 33.500 5.868 -24.339 1.00 85.94 88 ASP A O 1
ATOM 735 N N . THR A 1 89 ? 32.967 7.974 -23.810 1.00 83.31 89 THR A N 1
ATOM 736 C CA . THR A 1 89 ? 33.765 8.584 -24.893 1.00 83.31 89 THR A CA 1
ATOM 737 C C . THR A 1 89 ? 35.272 8.301 -24.798 1.00 83.31 89 THR A C 1
ATOM 739 O O . THR A 1 89 ? 35.994 8.510 -25.773 1.00 83.31 89 THR A O 1
ATOM 742 N N . GLN A 1 90 ? 35.755 7.809 -23.654 1.00 86.44 90 GLN A N 1
ATOM 743 C CA . GLN A 1 90 ? 37.146 7.428 -23.404 1.00 86.44 90 GLN A CA 1
ATOM 744 C C . GLN A 1 90 ? 37.359 5.907 -23.491 1.00 86.44 90 GLN A C 1
ATOM 746 O O . GLN A 1 90 ? 38.487 5.430 -23.350 1.00 86.44 90 GLN A O 1
ATOM 751 N N . GLY A 1 91 ? 36.301 5.137 -23.758 1.00 85.31 91 GLY A N 1
ATOM 752 C CA . GLY A 1 91 ? 36.337 3.685 -23.877 1.00 85.31 91 GLY A CA 1
ATOM 753 C C . GLY A 1 91 ? 36.270 2.931 -22.545 1.00 85.31 91 GLY A C 1
ATOM 754 O O . GLY A 1 91 ? 36.492 1.714 -22.553 1.00 85.31 91 GLY A O 1
ATOM 755 N N . GLN A 1 92 ? 35.987 3.615 -21.432 1.00 89.88 92 GLN A N 1
ATOM 756 C CA . GLN A 1 92 ? 35.807 3.010 -20.110 1.00 89.88 92 GLN A CA 1
ATOM 757 C C . GLN A 1 92 ? 34.391 2.459 -19.963 1.00 89.88 92 GLN A C 1
ATOM 759 O O . GLN A 1 92 ? 33.438 3.078 -20.429 1.00 89.88 92 GLN A O 1
ATOM 764 N N . SER A 1 93 ? 34.256 1.301 -19.315 1.00 92.81 93 SER A N 1
ATOM 765 C CA . SER A 1 93 ? 32.944 0.722 -19.021 1.00 92.81 93 SER A CA 1
ATOM 766 C C . SER A 1 93 ? 32.203 1.569 -17.989 1.00 92.81 93 SER A C 1
ATOM 768 O O . SER A 1 93 ? 32.753 1.872 -16.931 1.00 92.81 93 SER A O 1
ATOM 770 N N . VAL A 1 94 ? 30.957 1.910 -18.294 1.00 93.75 94 VAL A N 1
ATOM 771 C CA . VAL A 1 94 ? 30.050 2.662 -17.430 1.00 93.75 94 VAL A CA 1
ATOM 772 C C . VAL A 1 94 ? 28.723 1.927 -17.325 1.00 93.75 94 VAL A C 1
ATOM 774 O O . VAL A 1 94 ? 28.194 1.440 -18.322 1.00 93.75 94 VAL A O 1
ATOM 77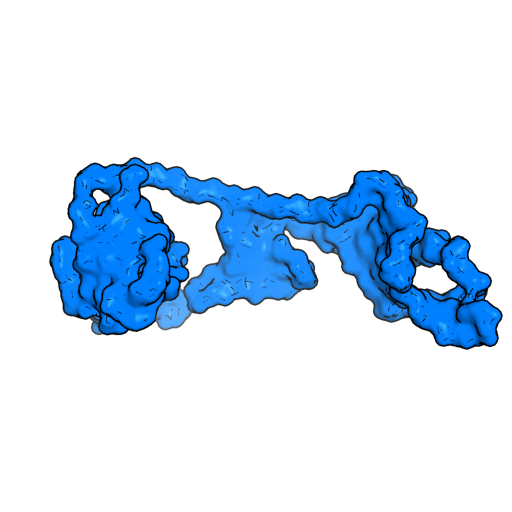7 N N . GLU A 1 95 ? 28.192 1.849 -16.112 1.00 95.06 95 GLU A N 1
ATOM 778 C CA . GLU A 1 95 ? 26.856 1.328 -15.845 1.00 95.06 95 GLU A CA 1
ATOM 779 C C . GLU A 1 95 ? 25.846 2.467 -15.942 1.00 95.06 95 GLU A C 1
ATOM 781 O O . GLU A 1 95 ? 26.005 3.519 -15.321 1.00 95.06 95 GLU A O 1
ATOM 786 N N . ILE A 1 96 ? 24.815 2.259 -16.749 1.00 94.94 96 ILE A N 1
ATOM 787 C CA . ILE A 1 96 ? 23.778 3.240 -17.031 1.00 94.94 96 ILE A CA 1
ATOM 788 C C . ILE A 1 96 ? 22.459 2.619 -16.570 1.00 94.94 96 ILE A C 1
ATOM 790 O O . ILE A 1 96 ? 21.948 1.716 -17.240 1.00 94.94 96 ILE A O 1
ATOM 794 N N . PRO A 1 97 ? 21.905 3.051 -15.424 1.00 96.19 97 PRO A N 1
ATOM 795 C CA . PRO A 1 97 ? 20.576 2.620 -15.031 1.00 96.19 97 PRO A CA 1
ATOM 796 C C . PRO A 1 97 ? 19.550 3.233 -15.985 1.00 96.19 97 PRO A C 1
ATOM 798 O O . PRO A 1 97 ? 19.698 4.386 -16.404 1.00 96.19 97 PRO A O 1
ATOM 801 N N . PHE A 1 98 ? 18.506 2.481 -16.307 1.00 95.81 98 PHE A N 1
ATOM 802 C CA . PHE A 1 98 ? 17.375 2.968 -17.082 1.00 95.81 98 PHE A CA 1
ATOM 803 C C . PHE A 1 98 ? 16.050 2.551 -16.449 1.00 95.81 98 PHE A C 1
ATOM 805 O O . PHE A 1 98 ? 15.960 1.550 -15.733 1.00 95.81 98 PHE A O 1
ATOM 812 N N . TYR A 1 99 ? 15.019 3.329 -16.752 1.00 95.38 99 TYR A N 1
ATOM 813 C CA . TYR A 1 99 ? 13.634 3.053 -16.412 1.00 95.38 99 TYR A CA 1
ATOM 814 C C . TYR A 1 99 ? 12.754 3.430 -17.604 1.00 95.38 99 TYR A C 1
ATOM 816 O O . TYR A 1 99 ? 12.847 4.543 -18.123 1.00 95.38 99 TYR A O 1
ATOM 824 N N . LEU A 1 100 ? 11.935 2.486 -18.050 1.00 95.00 100 LEU A N 1
ATOM 825 C CA . LEU A 1 100 ? 11.067 2.593 -19.212 1.00 95.00 100 LEU A CA 1
ATOM 826 C C . LEU A 1 100 ? 9.630 2.272 -18.802 1.00 95.00 100 LEU A C 1
ATOM 828 O O . LEU A 1 100 ? 9.378 1.226 -18.208 1.00 95.00 100 LEU A O 1
ATOM 832 N N . GLU A 1 101 ? 8.692 3.127 -19.192 1.00 94.31 101 GLU A N 1
ATOM 833 C CA . GLU A 1 101 ? 7.257 2.852 -19.125 1.00 94.31 101 GLU A CA 1
ATOM 834 C C . GLU A 1 101 ? 6.720 2.620 -20.534 1.00 94.31 101 GLU A C 1
ATOM 836 O O . GLU A 1 101 ? 7.022 3.383 -21.459 1.00 94.31 101 GLU A O 1
ATOM 841 N N . VAL A 1 102 ? 5.912 1.576 -20.696 1.00 93.50 102 VAL A N 1
ATOM 842 C CA . VAL A 1 102 ? 5.256 1.237 -21.961 1.00 93.50 102 VAL A CA 1
ATOM 843 C C . VAL A 1 102 ? 3.788 0.915 -21.737 1.00 93.50 102 VAL A C 1
ATOM 845 O O . VAL A 1 102 ? 3.419 0.371 -20.698 1.00 93.50 102 VAL A O 1
ATOM 848 N N . GLU A 1 103 ? 2.954 1.211 -22.724 1.00 92.38 103 GLU A N 1
ATOM 849 C CA . GLU A 1 103 ? 1.566 0.754 -22.778 1.00 92.38 103 GLU A CA 1
ATOM 850 C C . GLU A 1 103 ? 1.451 -0.392 -23.782 1.00 92.38 103 GLU A C 1
ATOM 852 O O . GLU A 1 103 ? 1.945 -0.294 -24.907 1.00 92.38 103 GLU A O 1
ATOM 857 N N . ALA A 1 104 ? 0.837 -1.501 -23.373 1.00 90.19 104 ALA A N 1
ATOM 858 C CA . ALA A 1 104 ? 0.534 -2.596 -24.276 1.00 90.19 104 ALA A CA 1
ATOM 859 C C . ALA A 1 104 ? -0.769 -2.313 -25.028 1.00 90.19 104 ALA A C 1
ATOM 861 O O . ALA A 1 104 ? -1.804 -2.004 -24.441 1.00 90.19 104 ALA A O 1
ATOM 862 N N . SER A 1 105 ? -0.722 -2.483 -26.344 1.00 86.00 105 SER A N 1
ATOM 863 C CA . SER A 1 105 ? -1.879 -2.415 -27.229 1.00 86.00 105 SER A CA 1
ATOM 864 C C . SER A 1 105 ? -1.869 -3.655 -28.119 1.00 86.00 105 SER A C 1
ATOM 866 O O . SER A 1 105 ? -1.183 -3.722 -29.146 1.00 86.00 105 SER A O 1
ATOM 868 N N . GLY A 1 106 ? -2.574 -4.699 -27.674 1.00 81.25 106 GLY A N 1
ATOM 869 C CA . GLY A 1 106 ? -2.552 -6.015 -28.314 1.00 81.25 106 GLY A CA 1
ATOM 870 C C . GLY A 1 106 ? -1.172 -6.674 -28.228 1.00 81.25 106 GLY A C 1
ATOM 871 O O . GLY A 1 106 ? -0.681 -6.940 -27.138 1.00 81.25 106 GLY A O 1
ATOM 872 N N . GLU A 1 107 ? -0.553 -6.944 -29.379 1.00 81.88 107 GLU A N 1
ATOM 873 C CA . GLU A 1 107 ? 0.791 -7.547 -29.480 1.00 81.88 107 GLU A CA 1
ATOM 874 C C . GLU A 1 107 ? 1.918 -6.500 -29.586 1.00 81.88 107 GLU A C 1
ATOM 876 O O . GLU A 1 107 ? 3.065 -6.842 -29.873 1.00 81.88 107 GLU A O 1
ATOM 881 N N . SER A 1 108 ? 1.598 -5.216 -29.409 1.00 89.12 108 SER A N 1
ATOM 882 C CA . SER A 1 108 ? 2.541 -4.107 -29.569 1.00 89.12 108 SER A CA 1
ATOM 883 C C . SER A 1 108 ? 2.710 -3.301 -28.286 1.00 89.12 108 SER A C 1
ATOM 885 O O . SER A 1 108 ? 1.824 -3.290 -27.431 1.00 89.12 108 SER A O 1
ATOM 887 N N . PHE A 1 109 ? 3.851 -2.621 -28.177 1.00 92.56 109 PHE A N 1
ATOM 888 C CA . PHE A 1 109 ? 4.163 -1.709 -27.084 1.00 92.56 109 PHE A CA 1
ATOM 889 C C . PHE A 1 109 ? 4.319 -0.292 -27.622 1.00 92.56 109 PHE A C 1
ATOM 891 O O . PHE A 1 109 ? 4.970 -0.081 -28.645 1.00 92.56 109 PHE A O 1
ATOM 898 N N . GLU A 1 110 ? 3.773 0.678 -26.901 1.00 92.00 110 GLU A N 1
ATOM 899 C CA . GLU A 1 110 ? 3.988 2.098 -27.153 1.00 92.00 110 GLU A CA 1
ATOM 900 C C . GLU A 1 110 ? 4.825 2.691 -26.012 1.00 92.00 110 GLU A C 1
ATOM 902 O O . GLU A 1 110 ? 4.512 2.459 -24.841 1.00 92.00 110 GLU A O 1
ATOM 907 N N . PRO A 1 111 ? 5.923 3.412 -26.306 1.00 91.75 111 PRO A N 1
ATOM 908 C CA . PRO A 1 111 ? 6.798 3.924 -25.266 1.00 91.75 111 PRO A CA 1
ATOM 909 C C . PRO A 1 111 ? 6.224 5.220 -24.683 1.00 91.75 111 PRO A C 1
ATOM 911 O O . PRO A 1 111 ? 6.028 6.194 -25.408 1.00 91.75 111 PRO A O 1
ATOM 914 N N . LEU A 1 112 ? 6.007 5.246 -23.368 1.00 92.06 112 LEU A N 1
ATOM 915 C CA . LEU A 1 112 ? 5.432 6.397 -22.670 1.00 92.06 112 LEU A CA 1
ATOM 916 C C . LEU A 1 112 ? 6.496 7.302 -22.050 1.00 92.06 112 LEU A C 1
ATOM 918 O O . LEU A 1 112 ? 6.402 8.530 -22.105 1.00 92.06 112 LEU A O 1
ATOM 922 N N . TYR A 1 113 ? 7.516 6.697 -21.450 1.00 93.88 113 TYR A N 1
ATOM 923 C CA . TYR A 1 113 ? 8.526 7.403 -20.671 1.00 93.88 113 TYR A CA 1
ATOM 924 C C . TYR A 1 113 ? 9.839 6.633 -20.684 1.00 93.88 113 TYR A C 1
ATOM 926 O O . TYR A 1 113 ? 9.831 5.427 -20.459 1.00 93.88 113 TYR A O 1
ATOM 934 N N . LEU A 1 114 ? 10.963 7.322 -20.883 1.00 94.75 114 LEU A N 1
ATOM 935 C CA . LEU A 1 114 ? 12.297 6.746 -20.708 1.00 94.75 114 LEU A CA 1
ATOM 936 C C . LEU A 1 114 ? 13.183 7.694 -19.902 1.00 94.75 114 LEU A C 1
ATOM 938 O O . LEU A 1 114 ? 13.410 8.838 -20.300 1.00 94.75 114 LEU A O 1
ATOM 942 N N . GLU A 1 115 ? 13.752 7.180 -18.819 1.00 95.31 115 GLU A N 1
ATOM 943 C CA . GLU A 1 115 ? 14.824 7.807 -18.052 1.00 95.31 115 GLU A CA 1
ATOM 944 C C . GLU A 1 115 ? 16.089 6.955 -18.139 1.00 95.31 115 GLU A C 1
ATOM 946 O O . GLU A 1 115 ? 16.039 5.732 -18.019 1.00 95.31 115 GLU A O 1
ATOM 951 N N . MET A 1 116 ? 17.235 7.607 -18.327 1.00 94.94 116 MET A N 1
ATOM 952 C CA . MET A 1 116 ? 18.551 6.976 -18.289 1.00 94.94 116 MET A CA 1
ATOM 953 C C . MET A 1 116 ? 19.501 7.820 -17.442 1.00 94.94 116 MET A C 1
ATOM 955 O O . MET A 1 116 ? 19.632 9.022 -17.667 1.00 94.94 116 MET A O 1
ATOM 959 N N . ASN A 1 117 ? 20.180 7.203 -16.472 1.00 92.12 117 ASN A N 1
ATOM 960 C CA . ASN A 1 117 ? 21.117 7.872 -15.560 1.00 92.12 117 ASN A CA 1
ATOM 961 C C . ASN A 1 117 ? 20.537 9.158 -14.925 1.00 92.12 117 ASN A C 1
ATOM 963 O O . ASN A 1 117 ? 21.156 10.226 -14.964 1.00 92.12 117 ASN A O 1
ATOM 967 N N . SER A 1 118 ? 19.302 9.067 -14.417 1.00 88.94 118 SER A N 1
ATOM 968 C CA . SER A 1 118 ? 18.533 10.192 -13.852 1.00 88.94 118 SER A CA 1
ATOM 969 C C . SER A 1 118 ? 18.254 11.350 -14.818 1.00 88.94 118 SER A C 1
ATOM 971 O O . SER A 1 118 ? 17.939 12.460 -14.390 1.00 88.94 118 SER A O 1
ATOM 973 N N . SER A 1 119 ? 18.387 11.117 -16.124 1.00 91.81 119 SER A N 1
ATOM 974 C CA . SER A 1 119 ? 18.040 12.074 -17.171 1.00 91.81 119 SER A CA 1
ATOM 975 C C . SER A 1 119 ? 16.865 11.548 -17.982 1.00 91.81 119 SER A C 1
ATOM 977 O O . SER A 1 119 ? 16.930 10.465 -18.562 1.00 91.81 119 SER A O 1
ATOM 979 N N . VAL A 1 120 ? 15.797 12.338 -18.049 1.00 92.75 120 VAL A N 1
ATOM 980 C CA . VAL A 1 120 ? 14.626 12.018 -18.868 1.00 92.75 120 VAL A CA 1
ATOM 981 C C . VAL A 1 120 ? 14.983 12.187 -20.341 1.00 92.75 120 VAL A C 1
ATOM 983 O O . VAL A 1 120 ? 15.408 13.263 -20.764 1.00 92.75 120 VAL A O 1
ATOM 986 N N . ILE A 1 121 ? 14.807 11.121 -21.116 1.00 93.38 121 ILE A N 1
ATOM 987 C CA . ILE A 1 121 ? 15.099 11.077 -22.550 1.00 93.38 121 ILE A CA 1
ATOM 988 C C . ILE A 1 121 ? 13.868 11.495 -23.360 1.00 93.38 121 ILE A C 1
ATOM 990 O O . ILE A 1 121 ? 13.984 12.322 -24.265 1.00 93.38 121 ILE A O 1
ATOM 994 N N . PHE A 1 122 ? 12.687 10.966 -23.023 1.00 90.81 122 PHE A N 1
ATOM 995 C CA . PHE A 1 122 ? 11.407 11.395 -23.597 1.00 90.81 122 PHE A CA 1
ATOM 996 C C . PHE A 1 122 ? 10.223 11.091 -22.666 1.00 90.81 122 PHE A C 1
ATOM 998 O O . PHE A 1 122 ? 10.315 10.226 -21.795 1.00 90.81 122 PHE A O 1
ATOM 1005 N N . VAL A 1 123 ? 9.107 11.798 -22.893 1.00 87.19 123 VAL A N 1
ATOM 1006 C CA . VAL A 1 123 ? 7.804 11.611 -22.226 1.00 87.19 123 VAL A CA 1
ATOM 1007 C C . VAL A 1 123 ? 6.689 11.855 -23.248 1.00 87.19 123 VAL A C 1
ATOM 1009 O O . VAL A 1 123 ? 6.707 12.894 -23.909 1.00 87.19 123 VAL A O 1
ATOM 1012 N N . SER A 1 124 ? 5.718 10.949 -23.371 1.00 76.06 124 SER A N 1
ATOM 1013 C CA . SER A 1 124 ? 4.617 11.031 -24.348 1.00 76.06 124 SER A CA 1
ATOM 1014 C C . SER A 1 124 ? 3.256 11.413 -23.735 1.00 76.06 124 SER A C 1
ATOM 1016 O O . SER A 1 124 ? 2.220 10.971 -24.209 1.00 76.06 124 SER A O 1
ATOM 1018 N N . GLU A 1 125 ? 3.255 12.287 -22.725 1.00 62.28 125 GLU A N 1
ATOM 1019 C CA . GLU A 1 125 ? 2.088 12.953 -22.097 1.00 62.28 125 GLU A CA 1
ATOM 1020 C C . GLU A 1 125 ? 1.511 12.388 -20.785 1.00 62.28 125 GLU A C 1
ATOM 1022 O O . GLU A 1 125 ? 0.746 13.108 -20.157 1.00 62.28 125 GLU A O 1
ATOM 1027 N N . THR A 1 126 ? 1.921 11.232 -20.244 1.00 58.16 126 THR A N 1
ATOM 1028 C CA . THR A 1 126 ? 1.622 10.903 -18.823 1.00 58.16 126 THR A CA 1
ATOM 1029 C C . THR A 1 126 ? 2.566 9.844 -18.257 1.00 58.16 126 THR A C 1
ATOM 1031 O O . THR A 1 126 ? 2.762 8.806 -18.880 1.00 58.16 126 THR A O 1
ATOM 1034 N N . VAL A 1 127 ? 3.108 10.095 -17.062 1.00 63.41 127 VAL A N 1
ATOM 1035 C CA . VAL A 1 127 ? 3.732 9.060 -16.217 1.00 63.41 127 VAL A CA 1
ATOM 1036 C C . VAL A 1 127 ? 2.621 8.148 -15.696 1.00 63.41 127 VAL A C 1
ATOM 1038 O O . VAL A 1 127 ? 1.497 8.613 -15.481 1.00 63.41 127 VAL A O 1
ATOM 1041 N N . VAL A 1 128 ? 2.893 6.855 -15.512 1.00 67.44 128 VAL A N 1
ATOM 1042 C CA . VAL A 1 128 ? 1.919 5.931 -14.913 1.00 67.44 128 VAL A CA 1
ATOM 1043 C C . VAL A 1 128 ? 1.568 6.371 -13.488 1.00 67.44 128 VAL A C 1
ATOM 1045 O O . VAL A 1 128 ? 2.280 6.078 -12.531 1.00 67.44 128 VAL A O 1
ATOM 1048 N N . GLU A 1 129 ? 0.430 7.045 -13.326 1.00 73.62 129 GLU A N 1
ATOM 1049 C CA . GLU A 1 129 ? -0.153 7.305 -12.013 1.00 73.62 129 GLU A CA 1
ATOM 1050 C C . GLU A 1 129 ? -1.054 6.137 -11.612 1.00 73.62 129 GLU A C 1
ATOM 1052 O O . GLU A 1 129 ? -2.053 5.835 -12.267 1.00 73.62 129 GLU A O 1
ATOM 1057 N N . ILE A 1 130 ? -0.694 5.474 -10.514 1.00 78.19 130 ILE A N 1
ATOM 1058 C CA . ILE A 1 130 ? -1.558 4.492 -9.867 1.00 78.19 130 ILE A CA 1
ATOM 1059 C C . ILE A 1 130 ? -2.555 5.295 -9.012 1.00 78.19 130 ILE A C 1
ATOM 1061 O O . ILE A 1 130 ? -2.137 5.872 -8.006 1.00 78.19 130 ILE A O 1
ATOM 1065 N N . PRO A 1 131 ? -3.853 5.350 -9.366 1.00 80.12 131 PRO A N 1
ATOM 1066 C CA . PRO A 1 131 ? -4.842 6.137 -8.640 1.00 80.12 131 PRO A CA 1
ATOM 1067 C C . PRO A 1 131 ? -4.919 5.664 -7.193 1.00 80.12 131 PRO A C 1
ATOM 1069 O O . PRO A 1 131 ? -4.806 4.466 -6.931 1.00 80.12 131 PRO A O 1
ATOM 1072 N N . GLU A 1 132 ? -5.102 6.570 -6.240 1.00 80.50 132 GLU A N 1
ATOM 1073 C CA . GLU A 1 132 ? -5.349 6.184 -4.849 1.00 80.50 132 GLU A CA 1
ATOM 1074 C C . GLU A 1 132 ? -6.662 5.387 -4.745 1.00 80.50 132 GLU A C 1
ATOM 1076 O O . GLU A 1 132 ? -7.610 5.668 -5.485 1.00 80.50 132 GLU A O 1
ATOM 1081 N N . PRO A 1 133 ? -6.724 4.347 -3.892 1.00 80.88 133 PRO A N 1
ATOM 1082 C CA . PRO A 1 133 ? -7.939 3.563 -3.757 1.00 80.88 133 PRO A CA 1
ATOM 1083 C C . PRO A 1 133 ? -9.025 4.423 -3.106 1.00 80.88 133 PRO A C 1
ATOM 1085 O O . PRO A 1 133 ? -8.740 5.281 -2.268 1.00 80.88 133 PRO A O 1
ATOM 1088 N N . SER A 1 134 ? -10.282 4.185 -3.476 1.00 81.00 134 SER A N 1
ATOM 1089 C CA . SER A 1 134 ? -11.394 4.906 -2.858 1.00 81.00 134 SER A CA 1
ATOM 1090 C C . SER A 1 134 ? -11.512 4.495 -1.390 1.00 81.00 134 SER A C 1
ATOM 1092 O O . SER A 1 134 ? -11.418 3.300 -1.093 1.00 81.00 134 SER A O 1
ATOM 1094 N N . PRO A 1 135 ? -11.717 5.434 -0.453 1.00 76.69 135 PRO A N 1
ATOM 1095 C CA . PRO A 1 135 ? -12.049 5.063 0.911 1.00 76.69 135 PRO A CA 1
ATOM 1096 C C . PRO A 1 135 ? -13.363 4.282 0.891 1.00 76.69 135 PRO A C 1
ATOM 1098 O O . PRO A 1 135 ? -14.309 4.659 0.193 1.00 76.69 135 PRO A O 1
ATOM 1101 N N . LEU A 1 136 ? -13.429 3.193 1.656 1.00 69.00 136 LEU A N 1
ATOM 1102 C CA . LEU A 1 136 ? -14.697 2.511 1.877 1.00 69.00 136 LEU A CA 1
ATOM 1103 C C . LEU A 1 136 ? -15.677 3.511 2.501 1.00 69.00 136 LEU A C 1
ATOM 1105 O O . LEU A 1 136 ? -15.257 4.347 3.314 1.00 69.00 136 LEU A O 1
ATOM 1109 N N . PRO A 1 137 ? -16.973 3.446 2.149 1.00 49.47 137 PRO A N 1
ATOM 1110 C CA . PRO A 1 137 ? -17.972 4.264 2.807 1.00 49.47 137 PRO A CA 1
ATOM 1111 C C . PRO A 1 137 ? -17.847 4.043 4.310 1.00 49.47 137 PRO A C 1
ATOM 1113 O O . PRO A 1 137 ? -17.979 2.923 4.804 1.00 49.47 137 PRO A O 1
ATOM 1116 N N . THR A 1 138 ? -17.546 5.120 5.033 1.00 44.03 138 THR A N 1
ATOM 1117 C CA . THR A 1 138 ? -17.655 5.124 6.486 1.00 44.03 138 THR A CA 1
ATOM 1118 C C . THR A 1 138 ? -19.092 4.723 6.782 1.00 44.03 138 THR A C 1
ATOM 1120 O O . THR A 1 138 ? -19.999 5.325 6.196 1.00 44.03 138 THR A O 1
ATOM 1123 N N . GLU A 1 139 ? -19.308 3.685 7.598 1.00 39.84 139 GLU A N 1
ATOM 1124 C CA . GLU A 1 139 ? -20.659 3.291 8.001 1.00 39.84 139 GLU A CA 1
ATOM 1125 C C . GLU A 1 139 ? -21.448 4.558 8.341 1.00 39.84 139 GLU A C 1
ATOM 1127 O O . GLU A 1 139 ? -20.979 5.414 9.097 1.00 39.84 139 GLU A O 1
ATOM 1132 N N . THR A 1 140 ? -22.582 4.731 7.656 1.00 33.06 140 THR A N 1
ATOM 1133 C CA . THR A 1 140 ? -23.413 5.930 7.738 1.00 33.06 140 THR A CA 1
ATOM 1134 C C . THR A 1 140 ? -23.652 6.252 9.202 1.00 33.06 140 THR A C 1
ATOM 1136 O O . THR A 1 140 ? -24.295 5.473 9.896 1.00 33.06 140 THR A O 1
ATOM 1139 N N . GLN A 1 141 ? -23.103 7.378 9.654 1.00 36.59 141 GLN A N 1
ATOM 1140 C CA . GLN A 1 141 ? -23.180 7.834 11.037 1.00 36.59 141 GLN A CA 1
ATOM 1141 C C . GLN A 1 141 ? -24.649 7.949 11.464 1.00 36.59 141 GLN A C 1
ATOM 1143 O O . GLN A 1 141 ? -25.353 8.807 10.916 1.00 36.59 141 GLN A O 1
ATOM 1148 N N . PRO A 1 142 ? -25.139 7.155 12.436 1.00 33.19 142 PRO A N 1
ATOM 1149 C CA . PRO A 1 142 ? -26.341 7.522 13.155 1.00 33.19 142 PRO A CA 1
ATOM 1150 C C . PRO A 1 142 ? -26.164 8.892 13.818 1.00 33.19 142 PRO A C 1
ATOM 1152 O O . PRO A 1 142 ? -25.092 9.285 14.291 1.00 33.19 142 PRO A O 1
ATOM 1155 N N . THR A 1 143 ? -27.256 9.643 13.744 1.00 36.09 143 THR A N 1
ATOM 1156 C CA . THR A 1 143 ? -27.457 11.019 14.187 1.00 36.09 143 THR A CA 1
ATOM 1157 C C . THR A 1 143 ? -27.077 11.252 15.648 1.00 36.09 143 THR A C 1
ATOM 1159 O O . THR A 1 143 ? -27.530 10.536 16.530 1.00 36.09 143 THR A O 1
ATOM 1162 N N . VAL A 1 144 ? -26.297 12.322 15.840 1.00 41.81 144 VAL A N 1
ATOM 1163 C CA . VAL A 1 144 ? -26.075 13.164 17.032 1.00 41.81 144 VAL A CA 1
ATOM 1164 C C . VAL A 1 144 ? -26.760 12.698 18.326 1.00 41.81 144 VAL A C 1
ATOM 1166 O O . VAL A 1 144 ? -27.983 12.768 18.449 1.00 41.81 144 VAL A O 1
ATOM 1169 N N . ALA A 1 145 ? -25.949 12.377 19.339 1.00 39.19 145 ALA A N 1
ATOM 1170 C CA . ALA A 1 145 ? -26.363 12.392 20.737 1.00 39.19 145 ALA A CA 1
ATOM 1171 C C . ALA A 1 145 ? -26.926 13.777 21.106 1.00 39.19 145 ALA A C 1
ATOM 1173 O O . ALA A 1 145 ? -26.202 14.769 21.224 1.00 39.19 145 ALA A O 1
ATOM 1174 N N . ASP A 1 146 ? -28.245 13.850 21.258 1.00 46.19 146 ASP A N 1
ATOM 1175 C CA . ASP A 1 146 ? -28.954 15.063 21.636 1.00 46.19 146 ASP A CA 1
ATOM 1176 C C . ASP A 1 146 ? -28.733 15.322 23.141 1.00 46.19 146 ASP A C 1
ATOM 1178 O O . ASP A 1 146 ? -29.288 14.630 23.992 1.00 46.19 146 ASP A O 1
ATOM 1182 N N . LYS A 1 147 ? -27.924 16.353 23.440 1.00 50.16 147 LYS A N 1
ATOM 1183 C CA . LYS A 1 147 ? -27.562 16.921 24.762 1.00 50.16 147 LYS A CA 1
ATOM 1184 C C . LYS A 1 147 ? -26.515 16.156 25.588 1.00 50.16 147 LYS A C 1
ATOM 1186 O O . LYS A 1 147 ? -26.765 15.066 26.082 1.00 50.16 147 LYS A O 1
ATOM 1191 N N . GLY A 1 148 ? -25.405 16.829 25.901 1.00 56.66 148 GLY A N 1
ATOM 1192 C CA . GLY A 1 148 ? -24.517 16.420 26.990 1.00 56.66 148 GLY A CA 1
ATOM 1193 C C . GLY A 1 148 ? -23.423 17.442 27.280 1.00 56.66 148 GLY A C 1
ATOM 1194 O O . GLY A 1 148 ? -22.783 17.950 26.360 1.00 56.66 148 GLY A O 1
ATOM 1195 N N . ASP A 1 149 ? -23.238 17.753 28.561 1.00 77.25 149 ASP A N 1
ATOM 1196 C CA . ASP A 1 149 ? -22.047 18.419 29.088 1.00 77.25 149 ASP A CA 1
ATOM 1197 C C . ASP A 1 149 ? -20.797 17.535 28.864 1.00 77.25 149 ASP A C 1
ATOM 1199 O O . ASP A 1 149 ? -20.906 16.369 28.481 1.00 77.25 149 ASP A O 1
ATOM 1203 N N . THR A 1 150 ? -19.593 18.073 29.081 1.00 88.31 150 THR A N 1
ATOM 1204 C CA . THR A 1 150 ? -18.351 17.280 29.034 1.00 88.31 150 THR A CA 1
ATOM 1205 C C . THR A 1 150 ? -18.438 16.083 29.989 1.00 88.31 150 THR A C 1
ATOM 1207 O O . THR A 1 150 ? -18.734 16.248 31.172 1.00 88.31 150 THR A O 1
ATOM 1210 N N . ILE A 1 151 ? -18.149 14.885 29.481 1.00 93.19 151 ILE A N 1
ATOM 1211 C CA . ILE A 1 151 ? -18.150 13.628 30.232 1.00 93.19 151 ILE A CA 1
ATOM 1212 C C . ILE A 1 151 ? -16.716 13.320 30.669 1.00 93.19 151 ILE A C 1
ATOM 1214 O O . ILE A 1 151 ? -15.801 13.309 29.843 1.00 93.19 151 ILE A O 1
ATOM 1218 N N . THR A 1 152 ? -16.521 13.019 31.953 1.00 93.75 152 THR A N 1
ATOM 1219 C CA . THR A 1 152 ? -15.225 12.590 32.498 1.00 93.75 152 THR A CA 1
ATOM 1220 C C . THR A 1 152 ? -15.228 11.086 32.742 1.00 93.75 152 THR A C 1
ATOM 1222 O O . THR A 1 152 ? -16.046 10.580 33.507 1.00 93.75 152 THR A O 1
ATOM 1225 N N . LEU A 1 153 ? -14.284 10.381 32.121 1.00 94.69 153 LEU A N 1
ATOM 1226 C CA . LEU A 1 153 ? -14.059 8.946 32.276 1.00 94.69 153 LEU A CA 1
ATOM 1227 C C . LEU A 1 153 ? -12.789 8.720 33.103 1.00 94.69 153 LEU A C 1
ATOM 1229 O O . LEU A 1 153 ? -11.731 9.275 32.788 1.00 94.69 153 LEU A O 1
ATOM 1233 N N . VAL A 1 154 ? -12.877 7.903 34.153 1.00 90.19 154 VAL A N 1
ATOM 1234 C CA . VAL A 1 154 ? -11.765 7.627 35.076 1.00 90.19 154 VAL A CA 1
ATOM 1235 C C . VAL A 1 154 ? -11.545 6.125 35.172 1.00 90.19 154 VAL A C 1
ATOM 1237 O O . VAL A 1 154 ? -12.468 5.366 35.453 1.00 90.19 154 VAL A O 1
ATOM 1240 N N . TYR A 1 155 ? -10.312 5.677 34.937 1.00 86.62 155 TYR A N 1
ATOM 1241 C CA . TYR A 1 155 ? -9.981 4.260 35.011 1.00 86.62 155 TYR A CA 1
ATOM 1242 C C . TYR A 1 155 ? -10.282 3.700 36.407 1.00 86.62 155 TYR A C 1
ATOM 1244 O O . TYR A 1 155 ? -9.828 4.241 37.414 1.00 86.62 155 TYR A O 1
ATOM 1252 N N . GLY A 1 156 ? -10.990 2.571 36.454 1.00 79.81 156 GLY A N 1
ATOM 1253 C CA . GLY A 1 156 ? -11.349 1.899 37.705 1.00 79.81 156 GLY A CA 1
ATOM 1254 C C . GLY A 1 156 ? -12.584 2.475 38.402 1.00 79.81 156 GLY A C 1
ATOM 1255 O O . GLY A 1 156 ? -13.013 1.912 39.407 1.00 79.81 156 GLY A O 1
ATOM 1256 N N . GLU A 1 157 ? -13.188 3.537 37.867 1.00 85.44 157 GLU A N 1
ATOM 1257 C CA . GLU A 1 157 ? -14.428 4.114 38.380 1.00 85.44 157 GLU A CA 1
ATOM 1258 C C . GLU A 1 157 ? -15.560 3.902 37.373 1.00 85.44 157 GLU A C 1
ATOM 1260 O O . GLU A 1 157 ? -15.390 4.130 36.178 1.00 85.44 157 GLU A O 1
ATOM 1265 N N . LEU A 1 158 ? -16.730 3.464 37.848 1.00 75.12 158 LEU A N 1
ATOM 1266 C CA . LEU A 1 158 ? -17.887 3.270 36.969 1.00 75.12 158 LEU A CA 1
ATOM 1267 C C . LEU A 1 158 ? -18.423 4.612 36.451 1.00 75.12 158 LEU A C 1
ATOM 1269 O O . LEU A 1 158 ? -18.683 4.764 35.266 1.00 75.12 158 LEU A O 1
ATOM 1273 N N . GLY A 1 159 ? -18.562 5.619 37.313 1.00 82.75 159 GLY A N 1
ATOM 1274 C CA . GLY A 1 159 ? -19.235 6.861 36.922 1.00 82.75 159 GLY A CA 1
ATOM 1275 C C . GLY A 1 159 ? -20.672 6.616 36.431 1.00 82.75 159 GLY A C 1
ATOM 1276 O O . GLY A 1 159 ? -21.304 5.632 36.808 1.00 82.75 159 GLY A O 1
ATOM 1277 N N . GLU A 1 160 ? -21.197 7.531 35.612 1.00 83.88 160 GLU A N 1
ATOM 1278 C CA . GLU A 1 160 ? -22.546 7.426 35.023 1.00 83.88 160 GLU A CA 1
ATOM 1279 C C . GLU A 1 160 ? -22.602 6.448 33.840 1.00 83.88 160 GLU A C 1
ATOM 1281 O O . GLU A 1 160 ? -23.602 5.760 33.657 1.00 83.88 160 GLU A O 1
ATOM 1286 N N . TYR A 1 161 ? -21.514 6.361 33.071 1.00 90.25 161 TYR A N 1
ATOM 1287 C CA . TYR A 1 161 ? -21.463 5.623 31.806 1.00 90.25 161 TYR A CA 1
ATOM 1288 C C . TYR A 1 161 ? -20.754 4.265 31.913 1.00 90.25 161 TYR A C 1
ATOM 1290 O O . TYR A 1 161 ? -20.719 3.510 30.950 1.00 90.25 161 TYR A O 1
ATOM 1298 N N . GLY A 1 162 ? -20.149 3.928 33.051 1.00 88.38 162 GLY A N 1
ATOM 1299 C CA . GLY A 1 162 ? -19.405 2.681 33.214 1.00 88.38 162 GLY A CA 1
ATOM 1300 C C . GLY A 1 162 ? -20.293 1.494 33.577 1.00 88.38 162 GLY A C 1
ATOM 1301 O O . GLY A 1 162 ? -21.070 1.543 34.532 1.00 88.38 162 GLY A O 1
ATOM 1302 N N . LYS A 1 163 ? -20.095 0.381 32.869 1.00 89.25 163 LYS A N 1
ATOM 1303 C CA . LYS A 1 163 ? -20.647 -0.944 33.171 1.00 89.25 163 LYS A CA 1
ATOM 1304 C C . LYS A 1 163 ? -19.516 -1.941 33.420 1.00 89.25 163 LYS A C 1
ATOM 1306 O O . LYS A 1 163 ? -18.537 -1.976 32.676 1.00 89.25 163 LYS A O 1
ATOM 1311 N N . THR A 1 164 ? -19.646 -2.766 34.459 1.00 89.81 164 THR A N 1
ATOM 1312 C CA . THR A 1 164 ? -18.722 -3.889 34.670 1.00 89.81 164 THR A CA 1
ATOM 1313 C C . THR A 1 164 ? -19.080 -5.032 33.728 1.00 89.81 164 THR A C 1
ATOM 1315 O O . THR A 1 164 ? -20.222 -5.491 33.720 1.00 89.81 164 THR A O 1
ATOM 1318 N N . VAL A 1 165 ? -18.097 -5.527 32.980 1.00 89.50 165 VAL A N 1
ATOM 1319 C CA . VAL A 1 165 ? -18.217 -6.695 32.104 1.00 89.50 165 VAL A CA 1
ATOM 1320 C C . VAL A 1 165 ? -17.152 -7.714 32.484 1.00 89.50 165 VAL A C 1
ATOM 1322 O O . VAL A 1 165 ? -15.964 -7.397 32.535 1.00 89.50 165 VAL A O 1
ATOM 1325 N N . THR A 1 166 ? -17.573 -8.949 32.751 1.00 87.06 166 THR A N 1
ATOM 1326 C CA . THR A 1 166 ? -16.661 -10.047 33.081 1.00 87.06 166 THR A CA 1
ATOM 1327 C C . THR A 1 166 ? -16.301 -10.822 31.817 1.00 87.06 166 THR A C 1
ATOM 1329 O O . THR A 1 166 ? -17.165 -11.439 31.194 1.00 87.06 166 THR A O 1
ATOM 1332 N N . ILE A 1 167 ? -15.017 -10.843 31.467 1.00 86.25 167 ILE A N 1
ATOM 1333 C CA . ILE A 1 167 ? -14.467 -11.596 30.334 1.00 86.25 167 ILE A CA 1
ATOM 1334 C C . ILE A 1 167 ? -13.428 -12.565 30.889 1.00 86.25 167 ILE A C 1
ATOM 1336 O O . ILE A 1 167 ? -12.482 -12.158 31.560 1.00 86.25 167 ILE A O 1
ATOM 1340 N N . ASP A 1 168 ? -13.632 -13.864 30.672 1.00 89.31 168 ASP A N 1
ATOM 1341 C CA . ASP A 1 168 ? -12.738 -14.933 31.148 1.00 89.31 168 ASP A CA 1
ATOM 1342 C C . ASP A 1 168 ? -12.399 -14.865 32.645 1.00 89.31 168 ASP A C 1
ATOM 1344 O O . ASP A 1 168 ? -11.275 -15.127 33.074 1.00 89.31 168 ASP A O 1
ATOM 1348 N N . GLY A 1 169 ? -13.393 -14.501 33.460 1.00 85.56 169 GLY A N 1
ATOM 1349 C CA . GLY A 1 169 ? -13.247 -14.399 34.913 1.00 85.56 169 GLY A CA 1
ATOM 1350 C C . GLY A 1 169 ? -12.481 -13.162 35.390 1.00 85.56 169 GLY A C 1
ATOM 1351 O O . GLY A 1 169 ? -12.125 -13.099 36.565 1.00 85.56 169 GLY A O 1
ATOM 1352 N N . LYS A 1 170 ? -12.224 -12.191 34.506 1.00 86.25 170 LYS A N 1
ATOM 1353 C CA . LYS A 1 170 ? -11.683 -10.873 34.849 1.00 86.25 170 LYS A CA 1
ATOM 1354 C C . LYS A 1 170 ? -12.726 -9.797 34.589 1.00 86.25 170 LYS A C 1
ATOM 1356 O O . LYS A 1 170 ? -13.388 -9.817 33.555 1.00 86.25 170 LYS A O 1
ATOM 1361 N N . ASP A 1 171 ? -12.831 -8.856 35.515 1.00 86.12 171 ASP A N 1
ATOM 1362 C CA . ASP A 1 171 ? -13.750 -7.731 35.402 1.00 86.12 171 ASP A CA 1
ATOM 1363 C C . ASP A 1 171 ? -13.075 -6.554 34.699 1.00 86.12 171 ASP A C 1
ATOM 1365 O O . ASP A 1 171 ? -11.958 -6.154 35.039 1.00 86.12 171 ASP A O 1
ATOM 1369 N N . TYR A 1 172 ? -13.787 -5.991 33.731 1.00 88.25 172 TYR A N 1
ATOM 1370 C CA . TYR A 1 172 ? -13.418 -4.801 32.980 1.00 88.25 172 TYR A CA 1
ATOM 1371 C C . TYR A 1 172 ? -14.520 -3.756 33.129 1.00 88.25 172 TYR A C 1
ATOM 1373 O O . TYR A 1 172 ? -15.680 -4.103 33.345 1.00 88.25 172 TYR A O 1
ATOM 1381 N N . ILE A 1 173 ? -14.168 -2.479 32.999 1.00 87.25 173 ILE A N 1
ATOM 1382 C CA . ILE A 1 173 ? -15.148 -1.392 32.916 1.00 87.25 173 ILE A CA 1
ATOM 1383 C C . ILE A 1 173 ? -15.245 -0.969 31.456 1.00 87.25 173 ILE A C 1
ATOM 1385 O O . ILE A 1 173 ? -14.241 -0.586 30.856 1.00 87.25 173 ILE A O 1
ATOM 1389 N N . TRP A 1 174 ? -16.445 -1.061 30.897 1.00 94.56 174 TRP A N 1
ATOM 1390 C CA . TRP A 1 174 ? -16.792 -0.509 29.591 1.00 94.56 174 TRP A CA 1
ATOM 1391 C C . TRP A 1 174 ? -17.561 0.786 29.812 1.00 94.56 174 TRP A C 1
ATOM 1393 O O . TRP A 1 174 ? -18.495 0.803 30.608 1.00 94.56 174 TRP A O 1
ATOM 1403 N N . PHE A 1 175 ? -17.178 1.861 29.132 1.00 95.12 175 PHE A N 1
ATOM 1404 C CA . PHE A 1 175 ? -17.905 3.126 29.176 1.00 95.12 175 PHE A CA 1
ATOM 1405 C C . PHE A 1 175 ? -18.860 3.198 27.986 1.00 95.12 175 PHE A C 1
ATOM 1407 O O . PHE A 1 175 ? -18.437 3.396 26.849 1.00 95.12 175 PHE A O 1
ATOM 1414 N N . ASP A 1 176 ? -20.137 3.000 28.270 1.00 92.00 176 ASP A N 1
ATOM 1415 C CA . ASP A 1 176 ? -21.250 3.000 27.328 1.00 92.00 176 ASP A CA 1
ATOM 1416 C C . ASP A 1 176 ? -21.793 4.428 27.217 1.00 92.00 176 ASP A C 1
ATOM 1418 O O . ASP A 1 176 ? -22.619 4.862 28.020 1.00 92.00 176 ASP A O 1
ATOM 1422 N N . VAL A 1 177 ? -21.210 5.207 26.305 1.00 91.88 177 VAL A N 1
ATOM 1423 C CA . VAL A 1 177 ? -21.584 6.607 26.063 1.00 91.88 177 VAL A CA 1
ATOM 1424 C C . VAL A 1 177 ? -22.522 6.681 24.859 1.00 91.88 177 VAL A C 1
ATOM 1426 O O . VAL A 1 177 ? -22.436 5.826 23.982 1.00 91.88 177 VAL A O 1
ATOM 1429 N N . PRO A 1 178 ? -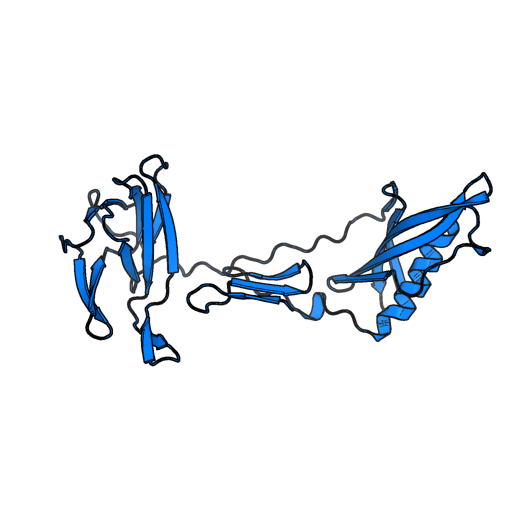23.400 7.697 24.767 1.00 91.19 178 PRO A N 1
ATOM 1430 C CA . PRO A 1 178 ? -24.283 7.841 23.618 1.00 91.19 178 PRO A CA 1
ATOM 1431 C C . PRO A 1 178 ? -23.517 7.809 22.291 1.00 91.19 178 PRO A C 1
ATOM 1433 O O . PRO A 1 178 ? -22.433 8.377 22.172 1.00 91.19 178 PRO A O 1
ATOM 1436 N N . SER A 1 179 ? -24.097 7.185 21.269 1.00 90.44 179 SER A N 1
ATOM 1437 C CA . SER A 1 179 ? -23.478 7.163 19.946 1.00 90.44 179 SER A CA 1
ATOM 1438 C C . SER A 1 179 ? -23.313 8.587 19.407 1.00 90.44 179 SER A C 1
ATOM 1440 O O . SER A 1 179 ? -24.261 9.380 19.413 1.00 90.44 179 SER A O 1
ATOM 1442 N N . GLY A 1 180 ? -22.130 8.931 18.909 1.00 89.25 180 GLY A N 1
ATOM 1443 C CA . GLY A 1 180 ? -21.863 10.279 18.431 1.00 89.25 180 GLY A CA 1
ATOM 1444 C C . GLY A 1 180 ? -20.388 10.606 18.250 1.00 89.25 180 GLY A C 1
ATOM 1445 O O . GLY A 1 180 ? -19.498 9.790 18.484 1.00 89.25 180 GLY A O 1
ATOM 1446 N N . LYS A 1 181 ? -20.137 11.840 17.804 1.00 92.31 181 LYS A N 1
ATOM 1447 C CA . LYS A 1 181 ? -18.790 12.409 17.693 1.00 92.31 181 LYS A CA 1
ATOM 1448 C C . LYS A 1 181 ? -18.400 13.096 18.990 1.00 92.31 181 LYS A C 1
ATOM 1450 O O . LYS A 1 181 ? -19.196 13.843 19.556 1.00 92.31 181 LYS A O 1
ATOM 1455 N N . TYR A 1 182 ? -17.151 12.915 19.396 1.00 94.81 182 TYR A N 1
ATOM 1456 C CA . TYR A 1 182 ? -16.603 13.497 20.612 1.00 94.81 182 TYR A CA 1
ATOM 1457 C C . TYR A 1 182 ? -15.217 14.083 20.368 1.00 94.81 182 TYR A C 1
ATOM 1459 O O . TYR A 1 182 ? -14.384 13.461 19.716 1.00 94.81 182 TYR A O 1
ATOM 1467 N N . LEU A 1 183 ? -14.949 15.249 20.953 1.00 95.25 183 LEU A N 1
ATOM 1468 C CA . LEU A 1 183 ? -13.596 15.752 21.168 1.00 95.25 183 LEU A CA 1
ATOM 1469 C C . LEU A 1 183 ? -13.059 15.197 22.475 1.00 95.25 183 LEU A C 1
ATOM 1471 O O . LEU A 1 183 ? -13.731 15.260 23.503 1.00 95.25 183 LEU A O 1
ATOM 1475 N N . VAL A 1 184 ? -11.834 14.702 22.438 1.00 95.69 184 VAL A N 1
ATOM 1476 C CA . VAL A 1 184 ? -11.239 13.938 23.522 1.00 95.69 184 VAL A CA 1
ATOM 1477 C C . VAL A 1 184 ? -9.960 14.591 23.999 1.00 95.69 184 VAL A C 1
ATOM 1479 O O . VAL A 1 184 ? -9.103 14.954 23.193 1.00 95.69 184 VAL A O 1
ATOM 1482 N N . LYS A 1 185 ? -9.814 14.708 25.319 1.00 94.44 185 LYS A N 1
ATOM 1483 C CA . LYS A 1 185 ? -8.632 15.274 25.963 1.00 94.44 185 LYS A CA 1
ATOM 1484 C C . LYS A 1 185 ? -8.170 14.413 27.132 1.00 94.44 185 LYS A C 1
ATOM 1486 O O . LYS A 1 185 ? -8.952 14.083 28.023 1.00 94.44 185 LYS A O 1
ATOM 1491 N N . SER A 1 186 ? -6.876 14.100 27.163 1.00 94.00 186 SER A N 1
ATOM 1492 C CA . SER A 1 186 ? -6.260 13.427 28.308 1.00 94.00 186 SER A CA 1
ATOM 1493 C C . SER A 1 186 ? -6.046 14.401 29.468 1.00 94.00 186 SER A C 1
ATOM 1495 O O . SER A 1 186 ? -5.649 15.550 29.270 1.00 94.00 186 SER A O 1
ATOM 1497 N N . LYS A 1 187 ? -6.256 13.931 30.700 1.00 91.62 187 LYS A N 1
ATOM 1498 C CA . LYS A 1 187 ? -5.866 14.629 31.941 1.00 91.62 187 LYS A CA 1
ATOM 1499 C C . LYS A 1 187 ? -4.612 14.053 32.583 1.00 91.62 187 LYS A C 1
ATOM 1501 O O . LYS A 1 187 ? -4.175 14.538 33.623 1.00 91.62 187 LYS A O 1
ATOM 1506 N N . VAL A 1 188 ? -4.031 13.030 31.965 1.00 90.69 188 VAL A N 1
ATOM 1507 C CA . VAL A 1 188 ? -2.800 12.377 32.411 1.00 90.69 188 VAL A CA 1
ATOM 1508 C C . VAL A 1 188 ? -1.718 12.485 31.334 1.00 90.69 188 VAL A C 1
ATOM 1510 O O . VAL A 1 188 ? -2.059 12.626 30.156 1.00 90.69 188 VAL A O 1
ATOM 1513 N N . PRO A 1 189 ? -0.419 12.403 31.691 1.00 89.31 189 PRO A N 1
ATOM 1514 C CA . PRO A 1 189 ? 0.675 12.616 30.739 1.00 89.31 189 PRO A CA 1
ATOM 1515 C C . PRO A 1 189 ? 0.587 11.754 29.476 1.00 89.31 189 PRO A C 1
ATOM 1517 O O . PRO A 1 189 ? 0.938 12.214 28.397 1.00 89.31 189 PRO A O 1
ATOM 1520 N N . SER A 1 190 ? 0.089 10.522 29.593 1.00 89.00 190 SER A N 1
ATOM 1521 C CA . SER A 1 190 ? -0.166 9.643 28.455 1.00 89.00 190 SER A CA 1
ATOM 1522 C C . SER A 1 190 ? -1.253 8.633 28.801 1.00 89.00 190 SER A C 1
ATOM 1524 O O . SER A 1 190 ? -1.256 8.075 29.900 1.00 89.00 190 SER A O 1
ATOM 1526 N N . CYS A 1 191 ? -2.169 8.398 27.867 1.00 90.06 191 CYS A N 1
ATOM 1527 C CA . CYS A 1 191 ? -3.085 7.267 27.898 1.00 90.06 191 CYS A CA 1
ATOM 1528 C C . CYS A 1 191 ? -3.401 6.787 26.477 1.00 90.06 191 CYS A C 1
ATOM 1530 O O . CYS A 1 191 ? -3.025 7.409 25.479 1.00 90.06 191 CYS A O 1
ATOM 1532 N N . THR A 1 192 ? -4.075 5.646 26.378 1.00 91.38 192 THR A N 1
ATOM 1533 C CA . THR A 1 192 ? -4.678 5.186 25.124 1.00 91.38 192 THR A CA 1
ATOM 1534 C C . THR A 1 192 ? -6.160 4.961 25.346 1.00 91.38 192 THR A C 1
ATOM 1536 O O . THR A 1 192 ? -6.576 4.401 26.363 1.00 91.38 192 THR A O 1
ATOM 1539 N N . ILE A 1 193 ? -6.943 5.440 24.391 1.00 95.19 193 ILE A N 1
ATOM 1540 C CA . ILE A 1 193 ? -8.391 5.302 24.362 1.00 95.19 193 ILE A CA 1
ATOM 1541 C C . ILE A 1 193 ? -8.721 4.308 23.269 1.00 95.19 193 ILE A C 1
ATOM 1543 O O . ILE A 1 193 ? -8.183 4.391 22.165 1.00 95.19 193 ILE A O 1
ATOM 1547 N N . PHE A 1 194 ? -9.597 3.375 23.594 1.00 95.50 194 PHE A N 1
ATOM 1548 C CA . PHE A 1 194 ? -10.086 2.370 22.678 1.00 95.50 194 PHE A CA 1
ATOM 1549 C C . PHE A 1 194 ? -11.585 2.562 22.506 1.00 95.50 194 PHE A C 1
ATOM 1551 O O . PHE A 1 194 ? -12.289 2.731 23.500 1.00 95.50 194 PHE A O 1
ATOM 1558 N N . VAL A 1 195 ? -12.060 2.535 21.267 1.00 96.25 195 VAL A N 1
ATOM 1559 C CA . VAL A 1 195 ? -13.482 2.332 20.968 1.00 96.25 195 VAL A CA 1
ATOM 1560 C C . VAL A 1 195 ? -13.596 0.920 20.431 1.00 96.25 195 VAL A C 1
ATOM 1562 O O . VAL A 1 195 ? -12.921 0.591 19.456 1.00 96.25 195 VAL A O 1
ATOM 1565 N N . ASN A 1 196 ? -14.401 0.090 21.080 1.00 94.12 196 ASN A N 1
ATOM 1566 C CA . ASN A 1 196 ? -14.522 -1.330 20.778 1.00 94.12 196 ASN A CA 1
ATOM 1567 C C . ASN A 1 196 ? -15.975 -1.680 20.476 1.00 94.12 196 ASN A C 1
ATOM 1569 O O . ASN A 1 196 ? -16.873 -1.087 21.064 1.00 94.12 196 ASN A O 1
ATOM 1573 N N . LYS A 1 197 ? -16.211 -2.689 19.631 1.00 93.00 197 LYS A N 1
ATOM 1574 C CA . LYS A 1 197 ? -17.544 -3.297 19.504 1.00 93.00 197 LYS A CA 1
ATOM 1575 C C . LYS A 1 197 ? -17.941 -3.977 20.821 1.00 93.00 197 LYS A C 1
ATOM 1577 O O . LYS A 1 197 ? -17.102 -4.595 21.477 1.00 93.00 197 LYS A O 1
ATOM 1582 N N . ASP A 1 198 ? -19.227 -3.939 21.155 1.00 90.81 198 ASP A N 1
ATOM 1583 C CA . ASP A 1 198 ? -19.791 -4.595 22.347 1.00 90.81 198 ASP A CA 1
ATOM 1584 C C . ASP A 1 198 ? -19.781 -6.133 22.265 1.00 90.81 198 ASP A C 1
ATOM 1586 O O . ASP A 1 198 ? -19.926 -6.831 23.271 1.00 90.81 198 ASP A O 1
ATOM 1590 N N . GLU A 1 199 ? -19.585 -6.688 21.069 1.00 91.75 199 GLU A N 1
ATOM 1591 C CA . GLU A 1 199 ? -19.536 -8.130 20.849 1.00 91.75 199 GLU A CA 1
ATOM 1592 C C . GLU A 1 199 ? -18.217 -8.748 21.353 1.00 91.75 199 GLU A C 1
ATOM 1594 O O . GLU A 1 199 ? -17.128 -8.410 20.885 1.00 91.75 199 GLU A O 1
ATOM 1599 N N . ILE A 1 200 ? -18.322 -9.728 22.259 1.00 89.38 200 ILE A N 1
ATOM 1600 C CA . ILE A 1 200 ? -17.188 -10.541 22.724 1.00 89.38 200 ILE A CA 1
ATOM 1601 C C . ILE A 1 200 ? -17.103 -11.814 21.880 1.00 89.38 200 ILE A C 1
ATOM 1603 O O . ILE A 1 200 ? -18.003 -12.657 21.920 1.00 89.38 200 ILE A O 1
ATOM 1607 N N . LYS A 1 201 ? -15.987 -12.005 21.174 1.00 84.88 201 LYS A N 1
ATOM 1608 C CA . LYS A 1 201 ? -15.683 -13.225 20.410 1.00 84.88 201 LYS A CA 1
ATOM 1609 C C . LYS A 1 201 ? -14.589 -14.029 21.086 1.00 84.88 201 LYS A C 1
ATOM 1611 O O . LYS A 1 201 ? -13.697 -13.478 21.717 1.00 84.88 201 LYS A O 1
ATOM 1616 N N . LYS A 1 202 ? -14.650 -15.353 20.945 1.00 80.06 202 LYS A N 1
ATOM 1617 C CA . LYS A 1 202 ? -13.558 -16.232 21.366 1.00 80.06 202 LYS A CA 1
ATOM 1618 C C . LYS A 1 202 ? -12.491 -16.292 20.277 1.00 80.06 202 LYS A C 1
ATOM 1620 O O . LYS A 1 202 ? -12.814 -16.614 19.135 1.00 80.06 202 LYS A O 1
ATOM 1625 N N . ASN A 1 203 ? -11.243 -16.015 20.637 1.00 69.31 203 ASN A N 1
ATOM 1626 C CA . ASN A 1 203 ? -10.097 -16.218 19.760 1.00 69.31 203 ASN A CA 1
ATOM 1627 C C . ASN A 1 203 ? -9.764 -17.721 19.621 1.00 69.31 203 ASN A C 1
ATOM 1629 O O . ASN A 1 203 ? -10.379 -18.579 20.263 1.00 69.31 203 ASN A O 1
ATOM 1633 N N . ALA A 1 204 ? -8.776 -18.053 18.784 1.00 68.81 204 ALA A N 1
ATOM 1634 C CA . ALA A 1 204 ? -8.369 -19.440 18.525 1.00 68.81 204 ALA A CA 1
ATOM 1635 C C . ALA A 1 204 ? -7.873 -20.195 19.778 1.00 68.81 204 ALA A C 1
ATOM 1637 O O . ALA A 1 204 ? -7.903 -21.424 19.810 1.00 68.81 204 ALA A O 1
ATOM 1638 N N . GLU A 1 205 ? -7.445 -19.470 20.813 1.00 74.50 205 GLU A N 1
ATOM 1639 C CA . GLU A 1 205 ? -6.983 -20.012 22.095 1.00 74.50 205 GLU A CA 1
ATOM 1640 C C . GLU A 1 205 ? -8.106 -20.090 23.147 1.00 74.50 205 GLU A C 1
ATOM 1642 O O . GLU A 1 205 ? -7.895 -20.587 24.253 1.00 74.50 205 GLU A O 1
ATOM 1647 N N . GLY A 1 206 ? -9.320 -19.647 22.803 1.00 79.81 206 GLY A N 1
ATOM 1648 C CA . GLY A 1 206 ? -10.494 -19.696 23.668 1.00 79.81 206 GLY A CA 1
ATOM 1649 C C . GLY A 1 206 ? -10.645 -18.505 24.618 1.00 79.81 206 GLY A C 1
ATOM 1650 O O . GLY A 1 206 ? -11.512 -18.563 25.498 1.00 79.81 206 GLY A O 1
ATOM 1651 N N . TYR A 1 207 ? -9.873 -17.429 24.444 1.00 79.38 207 TYR A N 1
ATOM 1652 C CA . TYR A 1 207 ? -10.018 -16.187 25.213 1.00 79.38 207 TYR A CA 1
ATOM 1653 C C . TYR A 1 207 ? -11.023 -15.233 24.563 1.00 79.38 207 TYR A C 1
ATOM 1655 O O . TYR A 1 207 ? -11.132 -15.177 23.342 1.00 79.38 207 TYR A O 1
ATOM 1663 N N . GLY A 1 208 ? -11.805 -14.533 25.381 1.00 78.88 208 GLY A N 1
ATOM 1664 C CA . GLY A 1 208 ? -12.752 -13.513 24.956 1.00 78.88 208 GLY A CA 1
ATOM 1665 C C . GLY A 1 208 ? -12.044 -12.210 24.604 1.00 78.88 208 GLY A C 1
ATOM 1666 O O . GLY A 1 208 ? -11.313 -11.657 25.420 1.00 78.88 208 GLY A O 1
ATOM 1667 N N . GLU A 1 209 ? -12.302 -11.707 23.405 1.00 85.06 209 GLU A N 1
ATOM 1668 C CA . GLU A 1 209 ? -11.768 -10.456 22.877 1.00 85.06 209 GLU A CA 1
ATOM 1669 C C . GLU A 1 209 ? -12.901 -9.629 22.264 1.00 85.06 209 GLU A C 1
ATOM 1671 O O . GLU A 1 209 ? -13.900 -10.171 21.786 1.00 85.06 209 GLU A O 1
ATOM 1676 N N . THR A 1 210 ? -12.744 -8.308 22.287 1.00 86.12 210 THR A N 1
ATOM 1677 C CA . THR A 1 210 ? -13.611 -7.370 21.564 1.00 86.12 210 THR A CA 1
ATOM 1678 C C . THR A 1 210 ? -12.850 -6.817 20.369 1.00 86.12 210 THR A C 1
ATOM 1680 O O . THR A 1 210 ? -11.623 -6.701 20.398 1.00 86.12 210 THR A O 1
ATOM 1683 N N . GLN A 1 211 ? -13.570 -6.490 19.299 1.00 85.81 211 GLN A N 1
ATOM 1684 C CA . GLN A 1 211 ? -12.963 -5.863 18.131 1.00 85.81 211 GLN A CA 1
ATOM 1685 C C . GLN A 1 211 ? -12.674 -4.390 18.425 1.00 85.81 211 GLN A C 1
ATOM 1687 O O . GLN A 1 211 ? -13.594 -3.643 18.758 1.00 85.81 211 GLN A O 1
ATOM 1692 N N . ILE A 1 212 ? -11.425 -3.966 18.231 1.00 86.88 212 ILE A N 1
ATOM 1693 C CA . ILE A 1 212 ? -11.022 -2.564 18.359 1.00 86.88 212 ILE A CA 1
ATOM 1694 C C . ILE A 1 212 ? -11.383 -1.819 17.067 1.00 86.88 212 ILE A C 1
ATOM 1696 O O . ILE A 1 212 ? -10.901 -2.145 15.981 1.00 86.88 212 ILE A O 1
ATOM 1700 N N . VAL A 1 213 ? -12.223 -0.796 17.191 1.00 88.69 213 VAL A N 1
ATOM 1701 C CA . VAL A 1 213 ? -12.624 0.112 16.105 1.00 88.69 213 VAL A CA 1
ATOM 1702 C C . VAL A 1 213 ? -11.658 1.290 16.028 1.00 88.69 213 VAL A C 1
ATOM 1704 O O . VAL A 1 213 ? -11.154 1.612 14.953 1.00 88.69 213 VAL A O 1
ATOM 1707 N N . ILE A 1 214 ? -11.342 1.892 17.178 1.00 87.94 214 ILE A N 1
ATOM 1708 C CA . ILE A 1 214 ? -10.384 2.997 17.304 1.00 87.94 214 ILE A CA 1
ATOM 1709 C C . ILE A 1 214 ? -9.365 2.648 18.383 1.00 87.94 214 ILE A C 1
ATOM 1711 O O . ILE A 1 214 ? -9.736 2.218 19.469 1.00 87.94 214 ILE A O 1
ATOM 1715 N N . MET A 1 215 ? -8.088 2.903 18.103 1.00 90.94 215 MET A N 1
ATOM 1716 C CA . MET A 1 215 ? -7.014 2.949 19.093 1.00 90.94 215 MET A CA 1
ATOM 1717 C C . MET A 1 215 ? -6.350 4.319 19.000 1.00 90.94 215 MET A C 1
ATOM 1719 O O . MET A 1 215 ? -5.700 4.632 18.005 1.00 90.94 215 MET A O 1
ATOM 1723 N N . LEU A 1 216 ? -6.517 5.140 20.033 1.00 89.69 216 LEU A N 1
ATOM 1724 C CA . LEU A 1 216 ? -6.059 6.522 20.039 1.00 89.69 216 LEU A CA 1
ATOM 1725 C C . LEU A 1 216 ? -5.096 6.784 21.202 1.00 89.69 216 LEU A C 1
ATOM 1727 O O . LEU A 1 216 ? -5.534 7.024 22.332 1.00 89.69 216 LEU A O 1
ATOM 1731 N N . PRO A 1 217 ? -3.779 6.781 20.944 1.00 91.50 217 PRO A N 1
ATOM 1732 C CA . PRO A 1 217 ? -2.802 7.331 21.870 1.00 91.50 217 PRO A CA 1
ATOM 1733 C C . PRO A 1 217 ? -2.970 8.854 21.984 1.00 91.50 217 PRO A C 1
ATOM 1735 O O . PRO A 1 217 ? -3.014 9.574 20.977 1.00 91.50 217 PRO A O 1
ATOM 1738 N N . ILE A 1 218 ? -3.047 9.354 23.217 1.00 91.38 218 ILE A N 1
ATOM 1739 C CA . ILE A 1 218 ? -3.211 10.782 23.506 1.00 91.38 218 ILE A CA 1
ATOM 1740 C C . ILE A 1 218 ? -2.420 11.191 24.755 1.00 91.38 218 ILE A C 1
ATOM 1742 O O . ILE A 1 218 ? -2.329 10.445 25.736 1.00 91.38 218 ILE A O 1
ATOM 1746 N N . THR A 1 219 ? -1.829 12.383 24.714 1.00 91.81 219 THR A N 1
ATOM 1747 C CA . THR A 1 219 ? -1.107 12.998 25.840 1.00 91.81 219 THR A CA 1
ATOM 1748 C C . THR A 1 219 ? -1.882 14.183 26.418 1.00 91.81 219 THR A C 1
ATOM 1750 O O . THR A 1 219 ? -2.822 14.679 25.799 1.00 91.81 219 THR A O 1
ATOM 1753 N N . ALA A 1 220 ? -1.525 14.635 27.624 1.00 89.00 220 ALA A N 1
ATOM 1754 C CA . ALA A 1 220 ? -2.160 15.812 28.238 1.00 89.00 220 ALA A CA 1
ATOM 1755 C C . ALA A 1 220 ? -1.905 17.118 27.461 1.00 89.00 220 ALA A C 1
ATOM 1757 O O . ALA A 1 220 ? -2.707 18.050 27.563 1.00 89.00 220 ALA A O 1
ATOM 1758 N N . ASP A 1 221 ? -0.803 17.170 26.707 1.00 90.75 221 ASP A N 1
ATOM 1759 C CA . ASP A 1 221 ? -0.361 18.344 25.951 1.00 90.75 221 ASP A CA 1
ATOM 1760 C C . ASP A 1 221 ? -0.915 18.369 24.515 1.00 90.75 221 ASP A C 1
ATOM 1762 O O . ASP A 1 221 ? -0.759 19.370 23.816 1.00 90.75 221 ASP A O 1
ATOM 1766 N N . ASP A 1 222 ? -1.575 17.294 24.073 1.00 85.69 222 ASP A N 1
ATOM 1767 C CA . ASP A 1 222 ? -2.212 17.242 22.759 1.00 85.69 222 ASP A CA 1
ATOM 1768 C C . ASP A 1 222 ? -3.417 18.202 22.694 1.00 85.69 222 ASP A C 1
ATOM 1770 O O . ASP A 1 222 ? -4.198 18.341 23.647 1.00 85.69 222 ASP A O 1
ATOM 1774 N N . GLU A 1 223 ? -3.623 18.811 21.524 1.00 92.69 223 GLU A N 1
ATOM 1775 C CA . GLU A 1 223 ? -4.918 19.407 21.184 1.00 92.69 223 GLU A CA 1
ATOM 1776 C C . GLU A 1 223 ? -6.021 18.331 21.218 1.00 92.69 223 GLU A C 1
ATOM 1778 O O . GLU A 1 223 ? -5.735 17.162 20.925 1.00 92.69 223 GLU A O 1
ATOM 1783 N N . PRO A 1 224 ? -7.277 18.684 21.563 1.00 92.62 224 PRO A N 1
ATOM 1784 C CA . PRO A 1 224 ? -8.370 17.722 21.584 1.00 92.62 224 PRO A CA 1
ATOM 1785 C C . PRO A 1 224 ? -8.501 16.978 20.252 1.00 92.62 224 PRO A C 1
ATOM 1787 O O . PRO A 1 224 ? -8.517 17.593 19.186 1.00 92.62 224 PRO A O 1
ATOM 1790 N N . LYS A 1 225 ? -8.611 15.650 20.319 1.00 91.62 225 LYS A N 1
ATOM 1791 C CA . LYS A 1 225 ? -8.709 14.773 19.143 1.00 91.62 225 LYS A CA 1
ATOM 1792 C C . LYS A 1 225 ? -10.129 14.254 18.987 1.00 91.62 225 LYS A C 1
ATOM 1794 O O . LYS A 1 225 ? -10.796 13.986 19.981 1.00 91.62 225 LYS A O 1
ATOM 1799 N N . GLU A 1 226 ? -10.590 14.103 17.754 1.00 93.44 226 GLU A N 1
ATOM 1800 C CA . GLU A 1 226 ? -11.931 13.586 17.484 1.00 93.44 226 GLU A CA 1
ATOM 1801 C C . GLU A 1 226 ? -11.970 12.054 17.531 1.00 93.44 226 GLU A C 1
ATOM 1803 O O . GLU A 1 226 ? -11.080 11.381 17.010 1.00 93.44 226 GLU A O 1
ATOM 1808 N N . ILE A 1 227 ? -13.032 11.511 18.127 1.00 93.25 227 ILE A N 1
ATOM 1809 C CA . ILE A 1 227 ? -13.439 10.107 18.004 1.00 93.25 227 ILE A CA 1
ATOM 1810 C C . ILE A 1 227 ? -14.919 10.029 17.634 1.00 93.25 227 ILE A C 1
ATOM 1812 O O . ILE A 1 227 ? -15.688 10.966 17.864 1.00 93.25 227 ILE A O 1
ATOM 1816 N N . TYR A 1 228 ? -15.322 8.880 17.105 1.00 92.25 228 TYR A N 1
ATOM 1817 C CA . TYR A 1 228 ? -16.718 8.509 16.935 1.00 92.25 228 TYR A CA 1
ATOM 1818 C C . TYR A 1 228 ? -16.997 7.237 17.734 1.00 92.25 228 TYR A C 1
ATOM 1820 O O . TYR A 1 228 ? -16.164 6.333 17.733 1.00 92.25 228 TYR A O 1
ATOM 1828 N N . VAL A 1 229 ? -18.142 7.196 18.410 1.00 92.94 229 VAL A N 1
ATOM 1829 C CA . VAL A 1 229 ? -18.656 6.015 19.113 1.00 92.94 229 VAL A CA 1
ATOM 1830 C C . VAL A 1 229 ? -19.970 5.615 18.445 1.00 92.94 229 VAL A C 1
ATOM 1832 O O . VAL A 1 229 ? -20.873 6.446 18.332 1.00 92.94 229 VAL A O 1
ATOM 1835 N N . GLY A 1 230 ? -20.060 4.384 17.948 1.00 88.12 230 GLY A N 1
ATOM 1836 C CA . GLY A 1 230 ? -21.265 3.811 17.342 1.00 88.12 230 GLY A CA 1
ATOM 1837 C C . GLY A 1 230 ? -22.300 3.311 18.360 1.00 88.12 230 GLY A C 1
ATOM 1838 O O . GLY A 1 230 ? -22.057 3.322 19.560 1.00 88.12 230 GLY A O 1
ATOM 1839 N N . GLU A 1 231 ? -23.467 2.868 17.875 1.00 86.44 231 GLU A N 1
ATOM 1840 C CA . GLU A 1 231 ? -24.573 2.362 18.721 1.00 86.44 231 GLU A CA 1
ATOM 1841 C C . GLU A 1 231 ? -24.242 1.046 19.451 1.00 86.44 231 GLU A C 1
ATOM 1843 O O . GLU A 1 231 ? -24.735 0.824 20.551 1.00 86.44 231 GLU A O 1
ATOM 1848 N N . ASP A 1 232 ? -23.385 0.205 18.864 1.00 91.31 232 ASP A N 1
ATOM 1849 C CA . ASP A 1 232 ? -22.945 -1.083 19.428 1.00 91.31 232 ASP A CA 1
ATOM 1850 C C . ASP A 1 232 ? -21.462 -1.039 19.843 1.00 91.31 232 ASP A C 1
ATOM 1852 O O . ASP A 1 232 ? -20.700 -1.989 19.617 1.00 91.31 232 ASP A O 1
ATOM 1856 N N . GLU A 1 233 ? -21.021 0.106 20.366 1.00 94.19 233 GLU A N 1
ATOM 1857 C CA . GLU A 1 233 ? -19.633 0.360 20.746 1.00 94.19 233 GLU A CA 1
ATOM 1858 C C . GLU A 1 233 ? -19.510 0.944 22.154 1.00 94.19 233 GLU A C 1
ATOM 1860 O O . GLU A 1 233 ? -20.341 1.728 22.603 1.00 94.19 233 GLU A O 1
ATOM 1865 N N . HIS A 1 234 ? -18.406 0.626 22.824 1.00 95.81 234 HIS A N 1
ATOM 1866 C CA . HIS A 1 234 ? -18.043 1.197 24.116 1.00 95.81 234 HIS A CA 1
ATOM 1867 C C . HIS A 1 234 ? -16.632 1.771 24.090 1.00 95.81 234 HIS A C 1
ATOM 1869 O O . HIS A 1 234 ? -15.768 1.364 23.308 1.00 95.81 234 HIS A O 1
ATOM 1875 N N . ILE A 1 235 ? -16.372 2.689 25.018 1.00 96.81 235 ILE A N 1
ATOM 1876 C CA . ILE A 1 235 ? -15.033 3.201 25.283 1.00 96.81 235 ILE A CA 1
ATOM 1877 C C . ILE A 1 235 ? -14.352 2.339 26.353 1.00 96.81 235 ILE A C 1
ATOM 1879 O O . ILE A 1 235 ? -14.920 2.040 27.405 1.00 96.81 235 ILE A O 1
ATOM 1883 N N . PHE A 1 236 ? -13.089 1.999 26.119 1.00 94.81 236 PHE A N 1
ATOM 1884 C CA . PHE A 1 236 ? -12.171 1.451 27.112 1.00 94.81 236 PHE A CA 1
ATOM 1885 C C . PHE A 1 236 ? -10.936 2.356 27.225 1.00 94.81 236 PHE A C 1
ATOM 1887 O O . PHE A 1 236 ? -10.426 2.862 26.228 1.00 94.81 236 PHE A O 1
ATOM 1894 N N . ILE A 1 237 ? -10.439 2.574 28.444 1.00 93.31 237 ILE A N 1
ATOM 1895 C CA . ILE A 1 237 ? -9.271 3.432 28.703 1.00 93.31 237 ILE A CA 1
ATOM 1896 C C . ILE A 1 237 ? -8.195 2.665 29.468 1.00 93.31 237 ILE A C 1
ATOM 1898 O O . ILE A 1 237 ? -8.490 1.798 30.292 1.00 93.31 237 ILE A O 1
ATOM 1902 N N . THR A 1 238 ? -6.928 2.988 29.202 1.00 91.25 238 THR A N 1
ATOM 1903 C CA . THR A 1 238 ? -5.786 2.341 29.864 1.00 91.25 238 THR A CA 1
ATOM 1904 C C . THR A 1 238 ? -5.744 2.589 31.372 1.00 91.25 238 THR A C 1
ATOM 1906 O O . THR A 1 238 ? -6.295 3.562 31.882 1.00 91.25 238 THR A O 1
ATOM 1909 N N . ILE A 1 239 ? -5.009 1.732 32.086 1.00 81.75 239 ILE A N 1
ATOM 1910 C CA . ILE A 1 239 ? -4.753 1.856 33.528 1.00 81.75 239 ILE A CA 1
ATOM 1911 C C . ILE A 1 239 ? -4.295 3.277 33.879 1.00 81.75 239 ILE A C 1
ATOM 1913 O O . ILE A 1 239 ? -3.448 3.852 33.195 1.00 81.75 239 ILE A O 1
ATOM 1917 N N . SER A 1 240 ? -4.853 3.821 34.963 1.00 86.31 240 SER A N 1
ATOM 1918 C CA . SER A 1 240 ? -4.580 5.174 35.470 1.00 86.31 240 SER A CA 1
ATOM 1919 C C . SER A 1 240 ? -4.995 6.317 34.535 1.00 86.31 240 SER A C 1
ATOM 1921 O O . SER A 1 240 ? -4.606 7.457 34.779 1.00 86.31 240 SER A O 1
ATOM 1923 N N . ALA A 1 241 ? -5.768 6.053 33.477 1.00 91.31 241 ALA A N 1
ATOM 1924 C CA . ALA A 1 241 ? -6.261 7.105 32.601 1.00 91.31 241 ALA A CA 1
ATOM 1925 C C . ALA A 1 241 ? -7.366 7.938 33.264 1.00 91.31 241 ALA A C 1
ATOM 1927 O O . ALA A 1 241 ? -8.231 7.437 33.984 1.00 91.31 241 ALA A O 1
ATOM 1928 N N . THR A 1 242 ? -7.358 9.229 32.951 1.00 92.81 242 THR A N 1
ATOM 1929 C CA . THR A 1 242 ? -8.478 10.143 33.170 1.00 92.81 242 THR A CA 1
ATOM 1930 C C . THR A 1 242 ? -8.643 10.952 31.896 1.00 92.81 242 THR A C 1
ATOM 1932 O O . THR A 1 242 ? -7.682 11.570 31.429 1.00 92.81 242 THR A O 1
ATOM 1935 N N . VAL A 1 243 ? -9.839 10.916 31.321 1.00 94.75 243 VAL A N 1
ATOM 1936 C CA . VAL A 1 243 ? -10.137 11.471 30.000 1.00 94.75 243 VAL A CA 1
ATOM 1937 C C . VAL A 1 243 ? -11.413 12.293 30.076 1.00 94.75 243 VAL A C 1
ATOM 1939 O O . VAL A 1 243 ? -12.381 11.880 30.703 1.00 94.75 243 VAL A O 1
ATOM 1942 N N . GLU A 1 244 ? -11.422 13.439 29.406 1.00 95.69 244 GLU A N 1
ATOM 1943 C CA . GLU A 1 244 ? -12.645 14.186 29.121 1.00 95.69 244 GLU A CA 1
ATOM 1944 C C . GLU A 1 244 ? -13.046 13.977 27.664 1.00 95.69 244 GLU A C 1
ATOM 1946 O O . GLU A 1 244 ? -12.221 14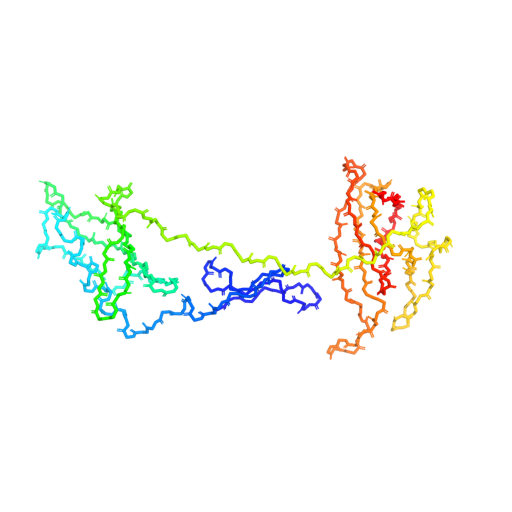.149 26.764 1.00 95.69 244 GLU A O 1
ATOM 1951 N N . ILE A 1 245 ? -14.314 13.644 27.436 1.00 95.12 245 ILE A N 1
ATOM 1952 C CA . ILE A 1 245 ? -14.926 13.611 26.110 1.00 95.12 245 ILE A CA 1
ATOM 1953 C C . ILE A 1 245 ? -16.044 14.654 26.052 1.00 95.12 245 ILE A C 1
ATOM 1955 O O . ILE A 1 245 ? -16.824 14.810 26.988 1.00 95.12 245 ILE A O 1
ATOM 1959 N N . THR A 1 246 ? -16.113 15.411 24.964 1.00 93.38 246 THR A N 1
ATOM 1960 C CA . THR A 1 246 ? -17.098 16.483 24.779 1.00 93.38 246 THR A CA 1
ATOM 1961 C C . THR A 1 246 ? -17.821 16.268 23.452 1.00 93.38 246 THR A C 1
ATOM 1963 O O . THR A 1 246 ? -17.139 16.233 22.427 1.00 93.38 246 THR A O 1
ATOM 196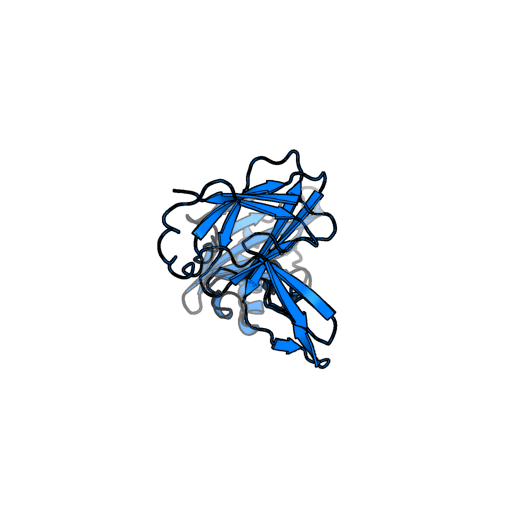6 N N . PRO A 1 247 ? -19.160 16.119 23.436 1.00 91.25 247 PRO A N 1
ATOM 1967 C CA . PRO A 1 247 ? -19.915 15.932 22.200 1.00 91.25 247 PRO A CA 1
ATOM 1968 C C . PRO A 1 247 ? -19.643 17.044 21.177 1.00 91.25 247 PRO A C 1
ATOM 1970 O O . PRO A 1 247 ? -19.676 18.232 21.514 1.00 91.25 247 PRO A O 1
ATOM 1973 N N . VAL A 1 248 ? -19.399 16.665 19.924 1.00 86.06 248 VAL A N 1
ATOM 1974 C CA . VAL A 1 248 ? -19.284 17.595 18.790 1.00 86.06 248 VAL A CA 1
ATOM 1975 C C . VAL A 1 248 ? -20.669 17.807 18.189 1.00 86.06 248 VAL A C 1
ATOM 1977 O O . VAL A 1 248 ? -21.408 16.846 17.981 1.00 86.06 248 VAL A O 1
ATOM 1980 N N . LYS A 1 249 ? -21.022 19.072 17.944 1.00 68.44 249 LYS A N 1
ATOM 1981 C CA . LYS A 1 249 ? -22.313 19.474 17.367 1.00 68.44 249 LYS A CA 1
ATOM 1982 C C . LYS A 1 249 ? -22.326 19.376 15.850 1.00 68.44 249 LYS A C 1
ATOM 1984 O O . LYS A 1 249 ? -21.278 19.685 15.242 1.00 68.44 249 LYS A O 1
#